Protein AF-A0A532E2W9-F1 (afdb_monomer)

Structure (mmCIF, N/CA/C/O backbone):
data_AF-A0A532E2W9-F1
#
_entry.id   AF-A0A532E2W9-F1
#
loop_
_atom_site.group_PDB
_atom_site.id
_atom_site.type_symbol
_atom_site.label_atom_id
_atom_site.label_alt_id
_atom_site.label_comp_id
_atom_site.label_asym_id
_atom_site.label_entity_id
_atom_site.label_seq_id
_atom_site.pdbx_PDB_ins_code
_atom_site.Cartn_x
_atom_site.Cartn_y
_atom_site.Cartn_z
_atom_site.occupancy
_atom_site.B_iso_or_equiv
_atom_site.auth_seq_id
_atom_site.auth_comp_id
_atom_site.auth_asym_id
_atom_site.auth_atom_id
_atom_site.pdbx_PDB_model_num
ATOM 1 N N . MET A 1 1 ? -11.688 0.160 -22.203 1.00 49.16 1 MET A N 1
ATOM 2 C CA . MET A 1 1 ? -12.628 0.098 -21.060 1.00 49.16 1 MET A CA 1
ATOM 3 C C . MET A 1 1 ? -12.333 1.290 -20.165 1.00 49.16 1 MET A C 1
ATOM 5 O O . MET A 1 1 ? -11.184 1.710 -20.143 1.00 49.16 1 MET A O 1
ATOM 9 N N . ALA A 1 2 ? -13.334 1.898 -19.524 1.00 58.88 2 ALA A N 1
ATOM 10 C CA . ALA A 1 2 ? -13.078 3.010 -18.607 1.00 58.88 2 ALA A CA 1
ATOM 11 C C . ALA A 1 2 ? -12.350 2.468 -17.370 1.00 58.88 2 ALA A C 1
ATOM 13 O O . ALA A 1 2 ? -12.846 1.531 -16.746 1.00 58.88 2 ALA A O 1
ATOM 14 N N . VAL A 1 3 ? -11.178 3.019 -17.052 1.00 73.06 3 VAL A N 1
ATOM 15 C CA . VAL A 1 3 ? -10.457 2.675 -15.821 1.00 73.06 3 VAL A CA 1
ATOM 16 C C . VAL A 1 3 ? -11.318 3.136 -14.649 1.00 73.06 3 VAL A C 1
ATOM 18 O O . VAL A 1 3 ? -11.747 4.291 -14.611 1.00 73.06 3 VAL A O 1
ATOM 21 N N . LEU A 1 4 ? -11.625 2.225 -13.726 1.00 84.69 4 LEU A N 1
ATOM 22 C CA . LEU A 1 4 ? -12.353 2.576 -12.513 1.00 84.69 4 LEU A CA 1
ATOM 23 C C . LEU A 1 4 ? -11.450 3.439 -11.632 1.00 84.69 4 LEU A C 1
ATOM 25 O O . LEU A 1 4 ? -10.273 3.134 -11.450 1.00 84.69 4 LEU A O 1
ATOM 29 N N . VAL A 1 5 ? -12.016 4.513 -11.087 1.00 93.69 5 VAL A N 1
ATOM 30 C CA . VAL A 1 5 ? -11.300 5.456 -10.227 1.00 93.69 5 VAL A CA 1
ATOM 31 C C . VAL A 1 5 ? -12.027 5.564 -8.895 1.00 93.69 5 VAL A C 1
ATOM 33 O O . VAL A 1 5 ? -13.246 5.731 -8.856 1.00 93.69 5 VAL A O 1
ATOM 36 N N . LEU A 1 6 ? -11.271 5.466 -7.805 1.00 96.75 6 LEU A N 1
ATOM 37 C CA . LEU A 1 6 ? -11.735 5.705 -6.443 1.00 96.75 6 LEU A CA 1
ATOM 38 C C . LEU A 1 6 ? -10.939 6.851 -5.838 1.00 96.75 6 LEU A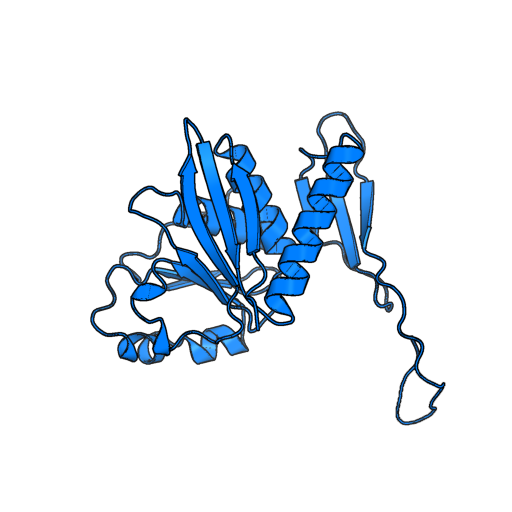 C 1
ATOM 40 O O . LEU A 1 6 ? -9.741 6.970 -6.069 1.00 96.75 6 LEU A O 1
ATOM 44 N N . GLU A 1 7 ? -11.594 7.671 -5.027 1.00 97.50 7 GLU A N 1
ATOM 45 C CA . GLU A 1 7 ? -10.950 8.801 -4.368 1.00 97.50 7 GLU A CA 1
ATOM 46 C C . GLU A 1 7 ? -11.141 8.728 -2.850 1.00 97.50 7 GLU A C 1
ATOM 48 O O . GLU A 1 7 ? -12.183 8.295 -2.338 1.00 97.50 7 GLU A O 1
ATOM 53 N N . ARG A 1 8 ? -10.098 9.127 -2.120 1.00 97.75 8 ARG A N 1
ATOM 54 C CA . ARG A 1 8 ? -10.076 9.216 -0.659 1.00 97.75 8 ARG A CA 1
ATOM 55 C C . ARG A 1 8 ? -9.390 10.501 -0.234 1.00 97.75 8 ARG A C 1
ATOM 57 O O . ARG A 1 8 ? -8.233 10.731 -0.572 1.00 97.75 8 ARG A O 1
ATOM 64 N N . PHE A 1 9 ? -10.104 11.329 0.521 1.00 97.94 9 PHE A N 1
ATOM 65 C CA . PHE A 1 9 ? -9.506 12.496 1.153 1.00 97.94 9 PHE A CA 1
ATOM 66 C C . PHE A 1 9 ? -8.765 12.075 2.424 1.00 97.94 9 PHE A C 1
ATOM 68 O O . PHE A 1 9 ? -9.316 11.382 3.279 1.00 97.94 9 PHE A O 1
ATOM 75 N N . LEU A 1 10 ? -7.513 12.500 2.532 1.00 98.06 10 LEU A N 1
ATOM 76 C CA . LEU A 1 10 ? -6.608 12.244 3.638 1.00 98.06 10 LEU A CA 1
ATOM 77 C C . LEU A 1 10 ? -6.354 13.576 4.339 1.00 98.06 10 LEU A C 1
ATOM 79 O O . LEU A 1 10 ? -5.528 14.371 3.892 1.00 98.06 10 LEU A O 1
ATOM 83 N N . ALA A 1 11 ? -7.105 13.837 5.407 1.00 97.19 11 ALA A N 1
ATOM 84 C CA . ALA A 1 11 ? -7.023 15.105 6.130 1.00 97.19 11 ALA A CA 1
ATOM 85 C C . ALA A 1 11 ? -5.667 15.298 6.831 1.00 97.19 11 ALA A C 1
ATOM 87 O O . ALA A 1 11 ? -5.210 16.425 6.982 1.00 97.19 11 ALA A O 1
ATOM 88 N N . ASP A 1 12 ? -5.034 14.201 7.249 1.00 96.75 12 ASP A N 1
ATOM 89 C CA . ASP A 1 12 ? -3.812 14.205 8.045 1.00 96.75 12 ASP A CA 1
ATOM 90 C C . ASP A 1 12 ? -2.996 12.905 7.863 1.00 96.75 12 ASP A C 1
ATOM 92 O O . ASP A 1 12 ? -3.284 12.032 7.029 1.00 96.75 12 ASP A O 1
ATOM 96 N N . GLU A 1 13 ? -1.924 12.779 8.646 1.00 95.81 13 GLU A N 1
ATOM 97 C CA . GLU A 1 13 ? -1.080 11.585 8.671 1.00 95.81 13 GLU A CA 1
ATOM 98 C C . GLU A 1 13 ? -1.832 10.347 9.180 1.00 95.81 13 GLU A C 1
ATOM 100 O O . GLU A 1 13 ? -1.607 9.251 8.667 1.00 95.81 13 GLU A O 1
ATOM 105 N N . ALA A 1 14 ? -2.779 10.502 10.111 1.00 96.44 14 ALA A N 1
ATOM 106 C CA . ALA A 1 14 ? -3.579 9.389 10.617 1.00 96.44 14 ALA A CA 1
ATOM 107 C C . ALA A 1 14 ? -4.514 8.828 9.532 1.00 96.44 14 ALA A C 1
ATOM 109 O O . ALA A 1 14 ? -4.654 7.610 9.403 1.00 96.44 14 ALA A O 1
ATOM 110 N N . ALA A 1 15 ? -5.091 9.686 8.687 1.00 97.75 15 ALA A N 1
ATOM 111 C CA . ALA A 1 15 ? -5.861 9.276 7.518 1.00 97.75 15 ALA A CA 1
ATOM 112 C C . ALA A 1 15 ? -4.986 8.550 6.484 1.00 97.75 15 ALA A C 1
ATOM 114 O O . ALA A 1 15 ? -5.402 7.535 5.925 1.00 97.75 15 ALA A O 1
ATOM 115 N N . THR A 1 16 ? -3.749 9.016 6.276 1.00 98.00 16 THR A N 1
ATOM 116 C CA . THR A 1 16 ? -2.765 8.323 5.421 1.00 98.00 16 THR A CA 1
ATOM 117 C C . THR A 1 16 ? -2.421 6.943 5.987 1.00 98.00 16 THR A C 1
ATOM 119 O 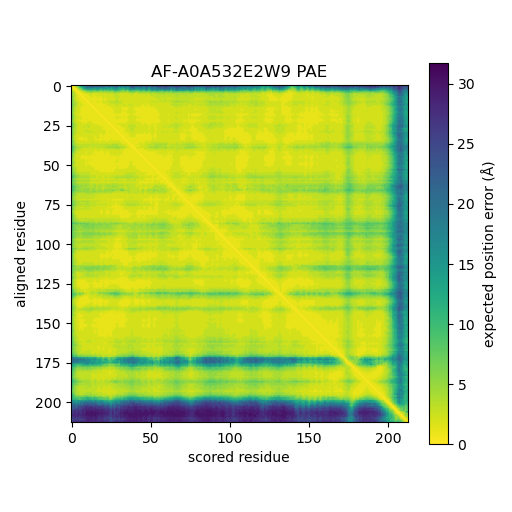O . THR A 1 16 ? -2.373 5.965 5.241 1.00 98.00 16 THR A O 1
ATOM 122 N N . ALA A 1 17 ? -2.242 6.844 7.307 1.00 97.81 17 ALA A N 1
ATOM 123 C CA . ALA A 1 17 ? -1.987 5.579 7.979 1.00 97.81 17 ALA A CA 1
ATOM 124 C C . ALA A 1 17 ? -3.153 4.596 7.807 1.00 97.81 17 ALA A C 1
ATOM 126 O O . ALA A 1 17 ? -2.928 3.451 7.425 1.00 97.81 17 ALA A O 1
ATOM 127 N N . ARG A 1 18 ? -4.399 5.058 7.986 1.00 97.94 18 ARG A N 1
ATOM 128 C CA . ARG A 1 18 ? -5.603 4.243 7.749 1.00 97.94 18 ARG A CA 1
ATOM 129 C C . ARG A 1 18 ? -5.714 3.761 6.305 1.00 97.94 18 ARG A C 1
ATOM 131 O O . ARG A 1 18 ? -6.047 2.599 6.097 1.00 97.94 18 ARG A O 1
ATOM 138 N N . LEU A 1 19 ? -5.389 4.600 5.318 1.00 98.56 19 LEU A N 1
ATOM 139 C CA . LEU A 1 19 ? -5.330 4.157 3.921 1.00 98.56 19 LEU A CA 1
ATOM 140 C C . LEU A 1 19 ? -4.278 3.051 3.731 1.00 98.56 19 LEU A C 1
ATOM 142 O O . LEU A 1 19 ? -4.549 2.067 3.047 1.00 98.56 19 LEU A O 1
ATOM 146 N N . GLY A 1 20 ? -3.104 3.186 4.355 1.00 98.31 20 GLY A N 1
ATOM 147 C CA . GLY A 1 20 ? -2.072 2.146 4.356 1.00 98.31 20 GLY A CA 1
ATOM 148 C C . GLY A 1 20 ? -2.575 0.825 4.943 1.00 98.31 20 GLY A C 1
ATOM 149 O O . GLY A 1 20 ? -2.392 -0.223 4.328 1.00 98.31 20 GLY A O 1
ATOM 150 N N . GLU A 1 21 ? -3.280 0.870 6.077 1.00 97.62 21 GLU A N 1
ATOM 151 C CA . GLU A 1 21 ? -3.922 -0.310 6.674 1.00 97.62 21 GLU A CA 1
ATOM 152 C C . GLU A 1 21 ? -4.963 -0.936 5.739 1.00 97.62 21 GLU A C 1
ATOM 154 O O . GLU A 1 21 ? -4.980 -2.152 5.541 1.00 97.62 21 GLU A O 1
ATOM 159 N N . ASP A 1 22 ? -5.818 -0.114 5.131 1.00 98.06 22 ASP A N 1
ATOM 160 C CA . ASP A 1 22 ? -6.870 -0.587 4.237 1.00 98.06 22 ASP A CA 1
ATOM 161 C C . ASP A 1 22 ? -6.271 -1.288 3.006 1.00 98.06 22 ASP A C 1
ATOM 163 O O . ASP A 1 22 ? -6.745 -2.355 2.602 1.00 98.06 22 ASP A O 1
ATOM 167 N N . LEU A 1 23 ? -5.195 -0.747 2.435 1.00 98.31 23 LEU A N 1
ATOM 168 C CA . LEU A 1 23 ? -4.503 -1.355 1.297 1.00 98.31 23 LEU A CA 1
ATOM 169 C C . LEU A 1 23 ? -3.736 -2.623 1.696 1.00 98.31 23 LEU A C 1
ATOM 171 O O . LEU A 1 23 ? -3.795 -3.614 0.962 1.00 98.31 23 LEU A O 1
ATOM 175 N N . ALA A 1 24 ? -3.126 -2.658 2.883 1.00 97.50 24 ALA A N 1
ATOM 176 C CA . ALA A 1 24 ? -2.475 -3.852 3.429 1.00 97.50 24 ALA A CA 1
ATOM 177 C C . ALA A 1 24 ? -3.433 -5.054 3.532 1.00 97.50 24 ALA A C 1
ATOM 179 O O . ALA A 1 24 ? -3.034 -6.193 3.274 1.00 97.50 24 ALA A O 1
ATOM 180 N N . MET A 1 25 ? -4.711 -4.830 3.863 1.00 95.81 25 MET A N 1
ATOM 181 C CA . MET A 1 25 ? -5.708 -5.913 3.937 1.00 95.81 25 MET A CA 1
ATOM 182 C C . MET A 1 25 ? -6.057 -6.509 2.563 1.00 95.81 25 MET A C 1
ATOM 184 O O . MET A 1 25 ? -6.565 -7.627 2.485 1.00 95.81 25 MET A O 1
ATOM 188 N N . SER A 1 26 ? -5.777 -5.788 1.473 1.00 95.69 26 SER A N 1
ATOM 189 C CA . SER A 1 26 ? -6.115 -6.207 0.105 1.00 95.69 26 SER A CA 1
ATOM 190 C C . SER A 1 26 ? -4.989 -6.930 -0.642 1.00 95.69 26 SER A C 1
ATOM 192 O O . SER A 1 26 ? -5.264 -7.639 -1.619 1.00 95.69 26 SER A O 1
ATOM 194 N N . LEU A 1 27 ? -3.748 -6.764 -0.175 1.00 96.56 27 LEU A N 1
ATOM 195 C CA . LEU A 1 27 ? -2.541 -7.177 -0.883 1.00 96.56 27 LEU A CA 1
ATOM 196 C C . LEU A 1 27 ? -2.348 -8.701 -0.874 1.00 96.56 27 LEU A C 1
ATOM 198 O O . LEU A 1 27 ? -2.630 -9.380 0.120 1.00 96.56 27 LEU A O 1
ATOM 202 N N . ARG A 1 28 ? -1.859 -9.236 -1.992 1.00 97.06 28 ARG A N 1
ATOM 203 C CA . ARG A 1 28 ? -1.477 -10.638 -2.201 1.00 97.06 28 ARG A CA 1
ATOM 204 C C . ARG A 1 28 ? -0.136 -10.720 -2.929 1.00 97.06 28 ARG A C 1
ATOM 206 O O . ARG A 1 28 ? 0.293 -9.755 -3.549 1.00 97.06 28 ARG A O 1
ATOM 213 N N . ILE A 1 29 ? 0.487 -11.896 -2.878 1.00 98.12 29 ILE A N 1
ATOM 214 C CA . ILE A 1 29 ? 1.671 -12.215 -3.690 1.00 98.12 29 ILE A CA 1
ATOM 215 C C . ILE A 1 29 ? 1.352 -11.968 -5.174 1.00 98.12 29 ILE A C 1
ATOM 217 O O . ILE A 1 29 ? 0.270 -12.340 -5.640 1.00 98.12 29 ILE A O 1
ATOM 221 N N . GLY A 1 30 ? 2.280 -11.330 -5.885 1.00 98.06 30 GLY A N 1
ATOM 222 C CA . GLY A 1 30 ? 2.157 -10.918 -7.282 1.00 98.06 30 GLY A CA 1
ATOM 223 C C . GLY A 1 30 ? 1.501 -9.554 -7.502 1.00 98.06 30 GLY A C 1
ATOM 224 O O . GLY A 1 30 ? 1.470 -9.080 -8.637 1.00 98.06 30 GLY A O 1
ATOM 225 N N . ASP A 1 31 ? 0.976 -8.905 -6.458 1.00 98.38 31 ASP A N 1
ATOM 226 C CA . ASP A 1 31 ? 0.387 -7.574 -6.604 1.00 98.38 31 ASP A CA 1
ATOM 227 C C . ASP A 1 31 ? 1.457 -6.485 -6.713 1.00 98.38 31 ASP A C 1
ATOM 229 O O . ASP A 1 31 ? 2.477 -6.506 -6.023 1.00 98.38 31 ASP A O 1
ATOM 233 N N . VAL A 1 32 ? 1.150 -5.465 -7.514 1.00 98.56 32 VAL A N 1
ATOM 234 C CA . VAL A 1 32 ? 1.917 -4.221 -7.593 1.00 98.56 32 VAL A CA 1
ATOM 235 C C . VAL A 1 32 ? 1.028 -3.064 -7.165 1.00 98.56 32 VAL A C 1
ATOM 237 O O . VAL A 1 32 ? -0.029 -2.826 -7.759 1.00 98.56 32 VAL A O 1
ATOM 240 N N . LEU A 1 33 ? 1.476 -2.325 -6.152 1.00 98.56 33 LEU A N 1
ATOM 241 C CA . LEU A 1 33 ? 0.903 -1.048 -5.750 1.00 98.56 33 LEU A CA 1
ATOM 242 C C . LEU A 1 33 ? 1.875 0.074 -6.131 1.00 98.56 33 LEU A C 1
ATOM 244 O O . LEU A 1 33 ? 2.902 0.284 -5.487 1.00 98.56 33 LEU A O 1
ATOM 248 N N . ALA A 1 34 ? 1.543 0.796 -7.193 1.00 98.56 34 ALA A N 1
ATOM 249 C CA . ALA A 1 34 ? 2.319 1.911 -7.709 1.00 98.56 34 ALA A CA 1
ATOM 250 C C . ALA A 1 34 ? 1.924 3.208 -6.987 1.00 98.56 34 ALA A C 1
ATOM 252 O O . ALA A 1 34 ? 0.752 3.576 -6.956 1.00 98.56 34 ALA A O 1
ATOM 253 N N . LEU A 1 35 ? 2.892 3.914 -6.408 1.00 98.69 35 LEU A N 1
ATOM 254 C CA . LEU A 1 35 ? 2.700 5.136 -5.632 1.00 98.69 35 LEU A CA 1
ATOM 255 C C . LEU A 1 35 ? 3.256 6.329 -6.410 1.00 98.69 35 LEU A C 1
ATOM 257 O O . LEU A 1 35 ? 4.470 6.503 -6.539 1.00 98.69 35 LEU A O 1
ATOM 261 N N . LYS A 1 36 ? 2.358 7.176 -6.906 1.00 98.56 36 LYS A N 1
ATOM 262 C CA . LYS A 1 36 ? 2.683 8.365 -7.695 1.00 98.56 36 LYS A CA 1
ATOM 263 C C . LYS A 1 36 ? 2.329 9.637 -6.935 1.00 98.56 36 LYS A C 1
ATOM 265 O O . LYS A 1 36 ? 1.383 9.675 -6.155 1.00 98.56 36 LYS A O 1
ATOM 270 N N . GLY A 1 37 ? 3.096 10.689 -7.170 1.00 97.75 37 GLY A N 1
ATOM 271 C CA . GLY A 1 37 ? 2.868 12.019 -6.615 1.00 97.75 37 GLY A CA 1
ATOM 272 C C . GLY A 1 37 ? 4.175 12.792 -6.540 1.00 97.75 37 GLY A C 1
ATOM 273 O O . GLY A 1 37 ? 5.253 12.198 -6.623 1.00 97.75 37 GLY A O 1
ATOM 274 N N . ASP A 1 38 ? 4.089 14.099 -6.339 1.00 96.00 38 ASP A N 1
ATOM 275 C CA . ASP A 1 38 ? 5.261 14.973 -6.289 1.00 96.00 38 ASP A CA 1
ATOM 276 C C . ASP A 1 38 ? 6.196 14.657 -5.103 1.00 96.00 38 ASP A C 1
ATOM 278 O O . ASP A 1 38 ? 5.914 13.840 -4.209 1.00 96.00 38 ASP A O 1
ATOM 282 N N . LEU A 1 39 ? 7.365 15.301 -5.086 1.00 94.25 39 LEU A N 1
ATOM 283 C CA . LEU A 1 39 ? 8.269 15.238 -3.941 1.00 94.25 39 LEU A CA 1
ATOM 284 C C . LEU A 1 39 ? 7.547 15.765 -2.690 1.00 94.25 39 LEU A C 1
ATOM 286 O O . LEU A 1 39 ? 6.974 16.849 -2.703 1.00 94.25 39 LEU A O 1
ATOM 290 N N . GLY A 1 40 ? 7.556 14.988 -1.605 1.00 93.12 40 GLY A N 1
ATOM 291 C CA . GLY A 1 40 ? 6.830 15.342 -0.380 1.00 93.12 40 GLY A CA 1
ATOM 292 C C . GLY A 1 40 ? 5.325 15.028 -0.394 1.00 93.12 40 GLY A C 1
ATOM 293 O O . GLY A 1 40 ? 4.663 15.231 0.624 1.00 93.12 40 GLY A O 1
ATOM 294 N N . ALA A 1 41 ? 4.783 14.439 -1.470 1.00 95.50 41 ALA A N 1
ATOM 295 C CA . ALA A 1 41 ? 3.369 14.040 -1.545 1.00 95.50 41 ALA A CA 1
ATOM 296 C C . ALA A 1 41 ? 2.965 12.943 -0.537 1.00 95.50 41 ALA A C 1
ATOM 298 O O . ALA A 1 41 ? 1.785 12.653 -0.383 1.00 95.50 41 ALA A O 1
ATOM 299 N N . GLY A 1 42 ? 3.923 12.336 0.174 1.00 96.62 42 GLY A N 1
ATOM 300 C CA . GLY A 1 42 ? 3.653 11.337 1.213 1.00 96.62 42 GLY A CA 1
ATOM 301 C C . GLY A 1 42 ? 3.697 9.882 0.740 1.00 96.62 42 GLY A C 1
ATOM 302 O O . GLY A 1 42 ? 3.238 9.009 1.470 1.00 96.62 42 GLY A O 1
ATOM 303 N N . LYS A 1 43 ? 4.280 9.605 -0.435 1.00 98.19 43 LYS A N 1
ATOM 304 C CA . LYS A 1 43 ? 4.464 8.245 -0.979 1.00 98.19 43 LYS A CA 1
ATOM 305 C C . LYS A 1 43 ? 5.118 7.293 0.034 1.00 98.19 43 LYS A C 1
ATOM 307 O O . LYS A 1 43 ? 4.492 6.318 0.439 1.00 98.19 43 LYS A O 1
ATOM 312 N N . SER A 1 44 ? 6.298 7.643 0.553 1.00 97.38 44 SER A N 1
ATOM 313 C CA . SER A 1 44 ? 6.984 6.828 1.567 1.00 97.38 44 SER A CA 1
ATOM 314 C C . SER A 1 44 ? 6.247 6.762 2.909 1.00 97.38 44 SER A C 1
ATOM 316 O O . SER A 1 44 ? 6.403 5.792 3.645 1.00 97.38 44 SER A O 1
ATOM 318 N N . THR A 1 45 ? 5.431 7.766 3.254 1.00 97.81 45 THR A N 1
ATOM 319 C CA . THR A 1 45 ? 4.569 7.714 4.450 1.00 97.81 45 THR A CA 1
ATOM 320 C C . THR A 1 45 ? 3.479 6.659 4.285 1.00 97.81 45 THR A C 1
ATOM 322 O O . THR A 1 45 ? 3.262 5.863 5.197 1.00 97.81 45 THR A O 1
ATOM 325 N N . LEU A 1 46 ? 2.839 6.605 3.113 1.00 98.62 46 LEU A N 1
ATOM 326 C CA . LEU A 1 46 ? 1.848 5.581 2.792 1.00 98.62 46 LEU A CA 1
ATOM 327 C C . LEU A 1 46 ? 2.480 4.182 2.720 1.00 98.62 46 LEU A C 1
ATOM 329 O O . LEU A 1 46 ? 1.944 3.254 3.323 1.00 98.62 46 LEU A O 1
ATOM 333 N N . ALA A 1 47 ? 3.631 4.036 2.052 1.00 98.56 47 ALA A N 1
ATOM 334 C CA . ALA A 1 47 ? 4.359 2.766 1.975 1.00 98.56 47 ALA A CA 1
ATOM 335 C C . ALA A 1 47 ? 4.715 2.233 3.372 1.00 98.56 47 ALA A C 1
ATOM 337 O O . ALA A 1 47 ? 4.410 1.088 3.700 1.00 98.56 47 ALA A O 1
ATOM 338 N N . ARG A 1 48 ? 5.264 3.096 4.237 1.00 98.56 48 ARG A N 1
ATOM 339 C CA . ARG A 1 48 ? 5.574 2.768 5.634 1.00 98.56 48 ARG A CA 1
ATOM 340 C C . ARG A 1 48 ? 4.352 2.323 6.418 1.00 98.56 48 ARG A C 1
ATOM 342 O O . ARG A 1 48 ? 4.425 1.319 7.120 1.00 98.56 48 ARG A O 1
ATOM 349 N N . ALA A 1 49 ? 3.247 3.059 6.325 1.00 98.25 49 ALA A N 1
ATOM 350 C CA . ALA A 1 49 ? 2.020 2.688 7.020 1.00 98.25 49 ALA A CA 1
ATOM 351 C C . ALA A 1 49 ? 1.507 1.310 6.577 1.00 98.25 49 ALA A C 1
ATOM 353 O O . ALA A 1 49 ? 1.138 0.493 7.418 1.00 98.25 49 ALA A O 1
ATOM 354 N N . LEU A 1 50 ? 1.540 1.039 5.270 1.00 98.56 50 LEU A N 1
ATOM 355 C CA . LEU A 1 50 ? 1.129 -0.240 4.700 1.00 98.56 50 LEU A CA 1
ATOM 356 C C . LEU A 1 50 ? 2.034 -1.385 5.181 1.00 98.56 50 LEU A C 1
ATOM 358 O O . LEU A 1 50 ? 1.529 -2.392 5.675 1.00 98.56 50 LEU A O 1
ATOM 362 N N . ILE A 1 51 ? 3.359 -1.223 5.102 1.00 98.56 51 ILE A N 1
ATOM 363 C CA . ILE A 1 51 ? 4.333 -2.244 5.527 1.00 98.56 51 ILE A CA 1
ATOM 364 C C . ILE A 1 51 ? 4.192 -2.550 7.020 1.00 98.56 51 ILE A C 1
ATOM 366 O O . ILE A 1 51 ? 4.109 -3.715 7.400 1.00 98.56 51 ILE A O 1
ATOM 370 N N . ARG A 1 52 ? 4.068 -1.522 7.868 1.00 98.00 52 ARG A N 1
ATOM 371 C CA . ARG A 1 52 ? 3.820 -1.691 9.310 1.00 98.00 52 ARG A CA 1
ATOM 372 C C . ARG A 1 52 ? 2.521 -2.439 9.595 1.00 98.00 52 ARG A C 1
ATOM 374 O O . ARG A 1 52 ? 2.480 -3.281 10.486 1.00 98.00 52 ARG A O 1
ATOM 381 N N . ALA A 1 53 ? 1.467 -2.167 8.825 1.00 97.00 53 ALA A N 1
ATOM 382 C CA . ALA A 1 53 ? 0.195 -2.871 8.953 1.00 97.00 53 ALA A CA 1
ATOM 383 C C . ALA A 1 53 ? 0.283 -4.345 8.518 1.00 97.00 53 ALA A C 1
ATOM 385 O O . ALA A 1 53 ? -0.385 -5.192 9.107 1.00 97.00 53 ALA A O 1
ATOM 386 N N . LEU A 1 54 ? 1.103 -4.669 7.512 1.00 96.62 54 LEU A N 1
ATOM 387 C CA . LEU A 1 54 ? 1.362 -6.053 7.099 1.00 96.62 54 LEU A CA 1
ATOM 388 C C . LEU A 1 54 ? 2.255 -6.818 8.079 1.00 96.62 54 LEU A C 1
ATOM 390 O O . LEU A 1 54 ? 2.048 -8.018 8.267 1.00 96.62 54 LEU A O 1
ATOM 394 N N . ALA A 1 55 ? 3.228 -6.132 8.680 1.00 96.81 55 ALA A N 1
ATOM 395 C CA . ALA A 1 55 ? 4.117 -6.675 9.705 1.00 96.81 55 ALA A CA 1
ATOM 396 C C . ALA A 1 55 ? 3.428 -6.833 11.070 1.00 96.81 55 ALA A C 1
ATOM 398 O O . ALA A 1 55 ? 3.956 -7.515 11.940 1.00 96.81 55 ALA A O 1
ATOM 399 N N . ASP A 1 56 ? 2.273 -6.185 11.252 1.00 95.12 56 ASP A N 1
ATOM 400 C CA . ASP A 1 56 ? 1.629 -5.984 12.554 1.00 95.12 56 ASP A CA 1
ATOM 401 C C . ASP A 1 56 ? 2.582 -5.373 13.600 1.00 95.12 56 ASP A C 1
ATOM 403 O O . ASP A 1 56 ? 2.547 -5.687 14.787 1.00 95.12 56 ASP A O 1
ATOM 407 N N . ASP A 1 57 ? 3.445 -4.464 13.142 1.00 96.00 57 ASP A N 1
ATOM 408 C CA . ASP A 1 57 ? 4.436 -3.777 13.965 1.00 96.00 57 ASP A CA 1
ATOM 409 C C . ASP A 1 57 ? 4.451 -2.285 13.619 1.00 96.00 57 ASP A C 1
ATOM 411 O O . ASP A 1 57 ? 5.005 -1.847 12.610 1.00 96.00 57 ASP A O 1
ATOM 415 N N . ALA A 1 58 ? 3.835 -1.475 14.484 1.00 93.38 58 ALA A N 1
ATOM 416 C CA . ALA A 1 58 ? 3.797 -0.022 14.330 1.00 93.38 58 ALA A CA 1
ATOM 417 C C . ALA A 1 58 ? 5.170 0.653 14.531 1.00 93.38 58 ALA A C 1
ATOM 419 O O . ALA A 1 58 ? 5.348 1.802 14.113 1.00 93.38 58 ALA A O 1
ATOM 420 N N . SER A 1 59 ? 6.119 -0.034 15.174 1.00 95.69 59 SER A N 1
ATOM 421 C CA . SER A 1 59 ? 7.460 0.467 15.482 1.00 95.69 59 SER A CA 1
ATOM 422 C C . SER A 1 59 ? 8.510 0.105 14.433 1.00 95.69 59 SER A C 1
ATOM 424 O O . SER A 1 59 ? 9.566 0.739 14.419 1.00 95.69 59 SER A O 1
ATOM 426 N N . LEU A 1 60 ? 8.203 -0.836 13.529 1.00 97.50 60 LEU A N 1
ATOM 427 C CA . LEU A 1 60 ? 9.102 -1.282 12.465 1.00 97.50 60 LEU A CA 1
ATOM 428 C C . LEU A 1 60 ? 9.694 -0.091 11.703 1.00 97.50 60 LEU A C 1
ATOM 430 O O . LEU A 1 60 ? 8.967 0.810 11.256 1.00 97.50 60 LEU A O 1
ATOM 434 N N . ASP A 1 61 ? 11.016 -0.081 11.554 1.00 96.69 61 ASP A N 1
ATOM 435 C CA . ASP A 1 61 ? 11.695 0.924 10.748 1.00 96.69 61 ASP A CA 1
ATOM 436 C C . ASP A 1 61 ? 11.513 0.615 9.258 1.00 96.69 61 ASP A C 1
ATOM 438 O O . ASP A 1 61 ? 11.813 -0.479 8.784 1.00 96.69 61 ASP A O 1
ATOM 442 N N . VAL A 1 62 ? 10.981 1.593 8.529 1.00 97.19 62 VAL A N 1
ATOM 443 C CA . VAL A 1 62 ? 10.702 1.505 7.089 1.00 97.19 62 VAL A CA 1
ATOM 444 C C . VAL A 1 62 ? 11.186 2.815 6.463 1.00 97.19 62 VAL A C 1
ATOM 446 O O . VAL A 1 62 ? 10.396 3.757 6.258 1.00 97.19 62 VAL A O 1
ATOM 449 N N . PRO A 1 63 ? 12.509 2.964 6.278 1.00 96.19 63 PRO A N 1
ATOM 450 C CA . PRO A 1 63 ? 13.072 4.123 5.604 1.00 96.19 63 PRO A CA 1
ATOM 451 C C . PRO A 1 63 ? 12.684 4.101 4.123 1.00 96.19 63 PRO A C 1
ATOM 453 O O . PRO A 1 63 ? 12.347 3.059 3.571 1.00 96.19 63 PRO A O 1
ATOM 456 N N . SER A 1 64 ? 12.737 5.256 3.457 1.00 92.88 64 SER A N 1
ATOM 457 C CA . SER A 1 64 ? 12.613 5.245 1.998 1.00 92.88 64 SER A CA 1
ATOM 458 C C . SER A 1 64 ? 13.863 4.592 1.383 1.00 92.88 64 SER A C 1
ATOM 460 O O . SER A 1 64 ? 14.981 4.999 1.726 1.00 92.88 64 SER A O 1
ATOM 462 N N . PRO A 1 65 ? 13.710 3.623 0.463 1.00 93.75 65 PRO A N 1
ATOM 463 C CA . PRO A 1 65 ? 14.823 2.958 -0.189 1.00 93.75 65 PRO A CA 1
ATOM 464 C C . PRO A 1 65 ? 15.429 3.800 -1.321 1.00 93.75 65 PRO A C 1
ATOM 466 O O . PRO A 1 65 ? 16.090 3.243 -2.181 1.00 93.75 65 PRO A O 1
ATOM 469 N N . THR A 1 66 ? 15.296 5.134 -1.337 1.00 91.56 66 THR A N 1
ATOM 470 C CA . THR A 1 66 ? 15.809 5.998 -2.425 1.00 91.56 66 THR A CA 1
ATOM 471 C C . THR A 1 66 ? 17.265 5.711 -2.833 1.00 91.56 66 THR A C 1
ATOM 473 O O . THR A 1 66 ? 17.617 5.868 -4.000 1.00 91.56 66 THR A O 1
ATOM 476 N N . PHE A 1 67 ? 18.138 5.328 -1.891 1.00 91.00 67 PHE A N 1
ATOM 477 C CA . PHE A 1 67 ? 19.545 5.003 -2.177 1.00 91.00 67 PHE A CA 1
ATOM 478 C C . PHE A 1 67 ? 19.803 3.517 -2.431 1.00 91.00 67 PHE A C 1
ATOM 480 O O . PHE A 1 67 ? 20.717 3.193 -3.183 1.00 91.00 67 PHE A O 1
ATOM 487 N N . THR A 1 68 ? 19.036 2.626 -1.803 1.00 93.94 68 THR A N 1
ATOM 488 C CA . THR A 1 68 ? 19.167 1.173 -1.996 1.00 93.94 68 THR A CA 1
ATOM 489 C C . THR A 1 68 ? 18.340 0.669 -3.178 1.00 93.94 68 THR A C 1
ATOM 491 O O . THR A 1 68 ? 18.493 -0.481 -3.570 1.00 93.94 68 THR A O 1
ATOM 494 N N . LEU A 1 69 ? 17.475 1.525 -3.733 1.00 95.75 69 LEU A N 1
ATOM 495 C CA . LEU A 1 69 ? 16.437 1.300 -4.743 1.00 95.75 69 LEU A CA 1
ATOM 496 C C . LEU A 1 69 ? 15.348 0.306 -4.334 1.00 95.75 69 LEU A C 1
ATOM 498 O O . LEU A 1 69 ? 14.188 0.534 -4.656 1.00 95.75 69 LEU A O 1
ATOM 502 N N . VAL A 1 70 ? 15.690 -0.740 -3.583 1.00 97.50 70 VAL A N 1
ATOM 503 C CA . VAL A 1 70 ? 14.759 -1.733 -3.047 1.00 97.50 70 VAL A CA 1
ATOM 504 C C . VAL A 1 70 ? 15.075 -2.062 -1.585 1.00 97.50 70 VAL A C 1
ATOM 506 O O . VAL A 1 70 ? 16.236 -2.042 -1.167 1.00 97.50 70 VAL A O 1
ATOM 509 N N . GLN A 1 71 ? 14.040 -2.345 -0.794 1.00 98.00 71 GLN A N 1
ATOM 510 C CA . GLN A 1 71 ? 14.125 -2.998 0.517 1.00 98.00 71 GLN A CA 1
ATOM 511 C C . GLN A 1 71 ? 13.013 -4.037 0.663 1.00 98.00 71 GLN A C 1
ATOM 513 O O . GLN A 1 71 ? 11.875 -3.795 0.267 1.00 98.00 71 GLN A O 1
ATOM 518 N N . SER A 1 72 ? 13.345 -5.187 1.246 1.00 98.00 72 SER A N 1
ATOM 519 C CA . SER A 1 72 ? 12.425 -6.316 1.409 1.00 98.00 72 SER A CA 1
ATOM 520 C C . SER A 1 72 ? 12.052 -6.503 2.875 1.00 98.00 72 SER A C 1
ATOM 522 O O . SER A 1 72 ? 12.915 -6.436 3.750 1.00 98.00 72 SER A O 1
ATOM 524 N N . TYR A 1 73 ? 10.778 -6.788 3.132 1.00 98.31 73 TYR A N 1
ATOM 525 C CA . TYR A 1 73 ? 10.223 -6.992 4.465 1.00 98.31 73 TYR A CA 1
ATOM 526 C C . TYR A 1 73 ? 9.482 -8.326 4.518 1.00 98.31 73 TYR A C 1
ATOM 528 O O . TYR A 1 73 ? 8.536 -8.553 3.757 1.00 98.31 73 TYR A O 1
ATOM 536 N N . ASP A 1 74 ? 9.901 -9.192 5.440 1.00 96.88 74 ASP A N 1
ATOM 537 C CA . ASP A 1 74 ? 9.225 -10.457 5.714 1.00 96.88 74 ASP A CA 1
ATOM 538 C C . ASP A 1 74 ? 8.017 -10.192 6.621 1.00 96.88 74 ASP A C 1
ATOM 540 O O . ASP A 1 74 ? 8.139 -9.977 7.826 1.00 96.88 74 ASP A O 1
ATOM 544 N N . THR A 1 75 ? 6.844 -10.097 6.004 1.00 96.31 75 THR A N 1
ATOM 545 C CA . THR A 1 75 ? 5.573 -9.808 6.676 1.00 96.31 75 THR A CA 1
ATOM 546 C C . THR A 1 75 ? 4.535 -10.849 6.262 1.00 96.31 75 THR A C 1
ATOM 548 O O . THR A 1 75 ? 4.842 -11.760 5.495 1.00 96.31 75 THR A O 1
ATOM 551 N N . ARG A 1 76 ? 3.274 -10.730 6.709 1.00 93.94 76 ARG A N 1
ATOM 552 C CA . ARG A 1 76 ? 2.206 -11.681 6.328 1.00 93.94 76 ARG A CA 1
ATOM 553 C C . ARG A 1 76 ? 2.129 -11.935 4.814 1.00 93.94 76 ARG A C 1
ATOM 555 O O . ARG A 1 76 ? 1.819 -13.046 4.392 1.00 93.94 76 ARG A O 1
ATOM 562 N N . VAL A 1 77 ? 2.348 -10.893 4.015 1.00 96.44 77 VAL A N 1
ATOM 563 C CA . VAL A 1 77 ? 2.607 -10.993 2.575 1.00 96.44 77 VAL A CA 1
ATOM 564 C C . VAL A 1 77 ? 3.969 -10.345 2.372 1.00 96.44 77 VAL A C 1
ATOM 566 O O . VAL A 1 77 ? 4.037 -9.139 2.592 1.00 96.44 77 VAL A O 1
ATOM 569 N N . PRO A 1 78 ? 5.035 -11.078 1.999 1.00 98.31 78 PRO A N 1
ATOM 570 C CA . PRO A 1 78 ? 6.346 -10.473 1.785 1.00 98.31 78 PRO A CA 1
ATOM 571 C C . PRO A 1 78 ? 6.231 -9.244 0.884 1.00 98.31 78 PRO A C 1
ATOM 573 O O . PRO A 1 78 ? 5.501 -9.272 -0.109 1.00 98.31 78 PRO A O 1
ATOM 576 N N . VAL A 1 79 ? 6.876 -8.144 1.268 1.00 98.38 79 VAL A N 1
ATOM 577 C CA . VAL A 1 79 ? 6.775 -6.878 0.537 1.00 98.38 79 VAL A CA 1
ATOM 578 C C . VAL A 1 79 ? 8.145 -6.390 0.128 1.00 98.38 79 VAL A C 1
ATOM 580 O O . VAL A 1 79 ? 9.054 -6.302 0.949 1.00 98.38 79 VAL A O 1
ATOM 583 N N . HIS A 1 80 ? 8.245 -5.996 -1.134 1.00 98.50 80 HIS A N 1
ATOM 584 C CA . HIS A 1 80 ? 9.417 -5.375 -1.723 1.00 98.50 80 HIS A CA 1
ATOM 585 C C . HIS A 1 80 ? 9.086 -3.913 -2.025 1.00 98.50 80 HIS A C 1
ATOM 587 O O . HIS A 1 80 ? 8.254 -3.600 -2.878 1.00 98.50 80 HIS A O 1
ATOM 593 N N . HIS A 1 81 ? 9.685 -3.001 -1.266 1.00 98.62 81 HIS A N 1
ATOM 594 C CA . HIS A 1 81 ? 9.518 -1.563 -1.430 1.00 98.62 81 HIS A CA 1
ATOM 595 C C . HIS A 1 81 ? 10.584 -1.050 -2.386 1.00 98.62 81 HIS A C 1
ATOM 597 O O . HIS A 1 81 ? 11.760 -1.025 -2.040 1.00 98.62 81 HIS A O 1
ATOM 603 N N . PHE A 1 82 ? 10.162 -0.648 -3.578 1.00 98.50 82 PHE A N 1
ATOM 604 C CA . PHE A 1 82 ? 10.984 -0.014 -4.593 1.00 98.50 82 PHE A CA 1
ATOM 605 C C . PHE A 1 82 ? 10.793 1.505 -4.557 1.00 98.50 82 PHE A C 1
ATOM 607 O O . PHE A 1 82 ? 9.664 1.996 -4.505 1.00 98.50 82 PHE A O 1
ATOM 614 N N . ASP A 1 83 ? 11.888 2.255 -4.643 1.00 98.00 83 ASP A N 1
ATOM 615 C CA . ASP A 1 83 ? 11.878 3.690 -4.926 1.00 98.00 83 ASP A CA 1
ATOM 616 C C . ASP A 1 83 ? 12.703 3.949 -6.184 1.00 98.00 83 ASP A C 1
ATOM 618 O O . ASP A 1 83 ? 13.936 3.928 -6.171 1.00 98.00 83 ASP A O 1
ATOM 622 N N . LEU A 1 84 ? 11.998 4.193 -7.290 1.00 97.50 84 LEU A N 1
ATOM 623 C CA . LEU A 1 84 ? 12.604 4.315 -8.610 1.00 97.50 84 LEU A CA 1
ATOM 624 C C . LEU A 1 84 ? 13.081 5.738 -8.922 1.00 97.50 84 LEU A C 1
ATOM 626 O O . LEU A 1 84 ? 13.529 5.994 -10.039 1.00 97.50 84 LEU A O 1
ATOM 630 N N . TYR A 1 85 ? 13.033 6.677 -7.968 1.00 95.25 85 TYR A N 1
ATOM 631 C CA . TYR A 1 85 ? 13.409 8.078 -8.199 1.00 95.25 85 TYR A CA 1
ATOM 632 C C . TYR A 1 85 ? 14.801 8.240 -8.829 1.00 95.25 85 TYR A C 1
ATOM 634 O O . TYR A 1 85 ? 15.029 9.146 -9.638 1.00 95.25 85 TYR A O 1
ATOM 642 N N . ARG A 1 86 ? 15.731 7.354 -8.449 1.00 95.19 86 ARG A N 1
ATOM 643 C CA . ARG A 1 86 ? 17.126 7.336 -8.910 1.00 95.19 86 ARG A CA 1
ATOM 644 C C . ARG A 1 86 ? 17.432 6.257 -9.949 1.00 95.19 86 ARG A C 1
ATOM 646 O O . ARG A 1 86 ? 18.599 6.108 -10.297 1.00 95.19 86 ARG A O 1
ATOM 653 N N . LEU A 1 87 ? 16.423 5.540 -10.441 1.00 95.25 87 LEU A N 1
ATOM 654 C CA . LEU A 1 87 ? 16.605 4.564 -11.511 1.00 95.25 87 LEU A CA 1
ATOM 655 C C . LEU A 1 87 ? 17.095 5.288 -12.774 1.00 95.25 87 LEU A C 1
ATOM 657 O O . LEU A 1 87 ? 16.512 6.307 -13.170 1.00 95.25 87 LEU A O 1
ATOM 661 N N . GLY A 1 88 ? 18.188 4.802 -13.367 1.00 92.31 88 GLY A N 1
ATOM 662 C CA . GLY A 1 88 ? 18.806 5.425 -14.534 1.00 92.31 88 GLY A CA 1
ATOM 663 C C . GLY A 1 88 ? 17.981 5.172 -15.787 1.00 92.31 88 GLY A C 1
ATOM 664 O O . GLY A 1 88 ? 17.584 6.109 -16.484 1.00 92.31 88 GLY A O 1
ATOM 665 N N . THR A 1 89 ? 17.681 3.900 -16.036 1.00 93.31 89 THR A N 1
ATOM 666 C CA . THR A 1 89 ? 16.877 3.439 -17.169 1.00 93.31 89 THR A CA 1
ATOM 667 C C . THR A 1 89 ? 15.803 2.452 -16.723 1.00 93.31 89 THR A C 1
ATOM 669 O O . THR A 1 89 ? 15.994 1.689 -15.785 1.00 93.31 89 THR A O 1
ATOM 672 N N . ALA A 1 90 ? 14.660 2.435 -17.413 1.00 91.81 90 ALA A N 1
ATOM 673 C CA . ALA A 1 90 ? 13.543 1.555 -17.060 1.00 91.81 90 ALA A CA 1
ATOM 674 C C . ALA A 1 90 ? 13.914 0.055 -17.074 1.00 91.81 90 ALA A C 1
ATOM 676 O O . ALA A 1 90 ? 13.369 -0.705 -16.284 1.00 91.81 90 ALA A O 1
ATOM 677 N N . SER A 1 91 ? 14.859 -0.354 -17.931 1.00 91.88 91 SER A N 1
ATOM 678 C CA . SER A 1 91 ? 15.357 -1.736 -18.027 1.00 91.88 91 SER A CA 1
ATOM 679 C C . SER A 1 91 ? 16.151 -2.203 -16.808 1.00 91.88 91 SER A C 1
ATOM 681 O O . SER A 1 91 ? 16.237 -3.401 -16.574 1.00 91.88 91 SER A O 1
ATOM 683 N N . GLU A 1 92 ? 16.711 -1.286 -16.013 1.00 93.44 92 GLU A N 1
ATOM 684 C CA . GLU A 1 92 ? 17.423 -1.645 -14.776 1.00 93.44 92 GLU A CA 1
ATOM 685 C C . GLU A 1 92 ? 16.482 -2.250 -13.724 1.00 93.44 92 GLU A C 1
ATOM 687 O O . GLU A 1 92 ? 16.950 -2.887 -12.786 1.00 93.44 92 GLU A O 1
ATOM 692 N N . LEU A 1 93 ? 15.158 -2.086 -13.863 1.00 94.50 93 LEU A N 1
ATOM 693 C CA . LEU A 1 93 ? 14.193 -2.673 -12.932 1.00 94.50 93 LEU A CA 1
ATOM 694 C C . LEU A 1 93 ? 14.291 -4.209 -12.882 1.00 94.50 93 LEU A C 1
ATOM 696 O O . LEU A 1 93 ? 14.169 -4.790 -11.803 1.00 94.50 93 LEU A O 1
ATOM 700 N N . ASP A 1 94 ? 14.574 -4.855 -14.014 1.00 90.88 94 ASP A N 1
ATOM 701 C CA . ASP A 1 94 ? 14.747 -6.310 -14.080 1.00 90.88 94 ASP A CA 1
ATOM 702 C C . ASP A 1 94 ? 16.005 -6.750 -13.313 1.00 90.88 94 ASP A C 1
ATOM 704 O O . ASP A 1 94 ? 15.987 -7.748 -12.591 1.00 90.88 94 ASP A O 1
ATOM 708 N N . GLU A 1 95 ? 17.086 -5.964 -13.394 1.00 92.50 95 GLU A N 1
ATOM 709 C CA . GLU A 1 95 ? 18.337 -6.207 -12.660 1.00 92.50 95 GLU A CA 1
ATOM 710 C C . GLU A 1 95 ? 18.163 -6.060 -11.140 1.00 92.50 95 GLU A C 1
ATOM 712 O O . GLU A 1 95 ? 18.885 -6.693 -10.369 1.00 92.50 95 GLU A O 1
ATOM 717 N N . LEU A 1 96 ? 17.173 -5.274 -10.697 1.00 94.00 96 LEU A N 1
ATOM 718 C CA . LEU A 1 96 ? 16.774 -5.167 -9.289 1.00 94.00 96 LEU A CA 1
ATOM 719 C C . LEU A 1 96 ? 15.947 -6.369 -8.797 1.00 94.00 96 LEU A C 1
ATOM 721 O O . LEU A 1 96 ? 15.536 -6.385 -7.636 1.00 94.00 96 LEU A O 1
ATOM 725 N N . GLY A 1 97 ? 15.693 -7.367 -9.650 1.00 95.00 97 GLY A N 1
ATOM 726 C CA . GLY A 1 97 ? 14.962 -8.581 -9.287 1.00 95.00 97 GLY A CA 1
ATOM 727 C C . GLY A 1 97 ? 13.454 -8.369 -9.151 1.00 95.00 97 GLY A C 1
ATOM 728 O O . GLY A 1 97 ? 12.814 -9.038 -8.340 1.00 95.00 97 GLY A O 1
ATOM 729 N N . PHE A 1 98 ? 12.872 -7.437 -9.913 1.00 97.00 98 PHE A N 1
ATOM 730 C CA . PHE A 1 98 ? 11.447 -7.104 -9.819 1.00 97.00 98 PHE A CA 1
ATOM 731 C C . PHE A 1 98 ? 10.526 -8.306 -10.077 1.00 97.00 98 PHE A C 1
ATOM 733 O O . PHE A 1 98 ? 9.608 -8.551 -9.295 1.00 97.00 98 PHE A O 1
ATOM 740 N N . ASP A 1 99 ? 10.806 -9.110 -11.103 1.00 95.50 99 ASP A N 1
ATOM 741 C CA . ASP A 1 99 ? 10.019 -10.315 -11.388 1.00 95.50 99 ASP A CA 1
ATOM 742 C C . ASP A 1 99 ? 10.094 -11.338 -10.246 1.00 95.50 99 ASP A C 1
ATOM 744 O O . ASP A 1 99 ? 9.070 -11.879 -9.825 1.00 95.50 99 ASP A O 1
ATOM 748 N N . GLU A 1 100 ? 11.288 -11.575 -9.691 1.00 96.25 100 GLU A N 1
ATOM 749 C CA . GLU A 1 100 ? 11.464 -12.487 -8.555 1.00 96.25 100 GLU A CA 1
ATOM 750 C C . GLU A 1 100 ? 10.682 -11.994 -7.330 1.00 96.25 100 GLU A C 1
ATOM 752 O O . GLU A 1 100 ? 9.942 -12.773 -6.718 1.00 96.25 100 GLU A O 1
ATOM 757 N N . ALA A 1 101 ? 10.758 -10.693 -7.039 1.00 96.62 101 ALA A N 1
ATOM 758 C CA . ALA A 1 101 ? 10.003 -10.049 -5.971 1.00 96.62 101 ALA A CA 1
ATOM 759 C C . ALA A 1 101 ? 8.487 -10.281 -6.104 1.00 96.62 101 ALA A C 1
ATOM 761 O O . ALA A 1 101 ? 7.815 -10.554 -5.110 1.00 96.62 101 ALA A O 1
ATOM 762 N N . LEU A 1 102 ? 7.933 -10.250 -7.321 1.00 96.81 102 LEU A N 1
ATOM 763 C CA . LEU A 1 102 ? 6.509 -10.529 -7.547 1.00 96.81 102 LEU A CA 1
ATOM 764 C C . LEU A 1 102 ? 6.143 -12.007 -7.388 1.00 96.81 102 LEU A C 1
ATOM 766 O O . LEU A 1 102 ? 5.012 -12.321 -7.018 1.00 96.81 102 LEU A O 1
ATOM 770 N N . THR A 1 103 ? 7.071 -12.933 -7.632 1.00 97.38 103 THR A N 1
ATOM 771 C CA . THR A 1 103 ? 6.806 -14.361 -7.381 1.00 97.38 103 THR A CA 1
ATOM 772 C C . THR A 1 103 ? 6.784 -14.716 -5.894 1.00 97.38 103 THR A C 1
ATOM 774 O O . THR A 1 103 ? 6.104 -15.666 -5.504 1.00 97.38 103 THR A O 1
ATOM 777 N N . GLN A 1 104 ? 7.511 -13.961 -5.066 1.00 96.56 104 GLN A N 1
ATOM 778 C CA . GLN A 1 104 ? 7.690 -14.232 -3.635 1.00 96.56 104 GLN A CA 1
ATOM 779 C C . GLN A 1 104 ? 6.812 -13.344 -2.744 1.00 96.56 104 GLN A C 1
ATOM 781 O O . GLN A 1 104 ? 6.485 -13.721 -1.618 1.00 96.56 104 GLN A O 1
ATOM 786 N N . GLY A 1 105 ? 6.402 -12.184 -3.248 1.00 97.94 105 GLY A N 1
ATOM 787 C CA . GLY A 1 105 ? 5.733 -11.153 -2.477 1.00 97.94 105 GLY A CA 1
ATOM 788 C C . GLY A 1 105 ? 4.928 -10.188 -3.336 1.00 97.94 105 GLY A C 1
ATOM 789 O O . GLY A 1 105 ? 4.559 -10.474 -4.472 1.00 97.94 105 GLY A O 1
ATOM 790 N N . ALA A 1 106 ? 4.614 -9.039 -2.757 1.00 98.44 106 ALA A N 1
ATOM 791 C CA . ALA A 1 106 ? 4.022 -7.901 -3.440 1.00 98.44 106 ALA A CA 1
ATOM 792 C C . ALA A 1 106 ? 5.049 -6.772 -3.567 1.00 98.44 106 ALA A C 1
ATOM 794 O O . ALA A 1 106 ? 5.937 -6.636 -2.723 1.00 98.44 106 ALA A O 1
ATOM 795 N N . ALA A 1 107 ? 4.898 -5.919 -4.577 1.00 98.50 107 ALA A N 1
ATOM 796 C CA . ALA A 1 107 ? 5.753 -4.752 -4.757 1.00 98.50 107 ALA A CA 1
ATOM 797 C C . ALA A 1 107 ? 5.015 -3.450 -4.420 1.00 98.50 107 ALA A C 1
ATOM 799 O O . ALA A 1 107 ? 3.909 -3.201 -4.907 1.00 98.50 107 ALA A O 1
ATOM 800 N N . LEU A 1 108 ? 5.654 -2.590 -3.625 1.00 98.62 108 LEU A N 1
ATOM 801 C CA . LEU A 1 108 ? 5.283 -1.180 -3.491 1.00 98.62 108 LEU A CA 1
ATOM 802 C C . LEU A 1 108 ? 6.270 -0.364 -4.311 1.00 98.62 108 LEU A C 1
ATOM 804 O O . LEU A 1 108 ? 7.456 -0.386 -4.006 1.00 98.62 108 LEU A O 1
ATOM 808 N N . VAL A 1 109 ? 5.807 0.347 -5.332 1.00 98.62 109 VAL A N 1
ATOM 809 C CA . VAL A 1 109 ? 6.697 1.032 -6.280 1.00 98.62 109 VAL A CA 1
ATOM 810 C C . VAL A 1 109 ? 6.470 2.533 -6.212 1.00 98.62 109 VAL A C 1
ATOM 812 O O . VAL A 1 109 ? 5.476 3.031 -6.733 1.00 98.62 109 VAL A O 1
ATOM 815 N N . GLU A 1 110 ? 7.378 3.273 -5.581 1.00 98.62 110 GLU A N 1
ATOM 816 C CA . GLU A 1 110 ? 7.400 4.734 -5.675 1.00 98.62 110 GLU A CA 1
ATOM 817 C C . GLU A 1 110 ? 8.011 5.189 -7.005 1.00 98.62 110 GLU A C 1
ATOM 819 O O . GLU A 1 110 ? 8.970 4.592 -7.495 1.00 98.62 110 GLU A O 1
ATOM 824 N N . TRP A 1 111 ? 7.481 6.288 -7.553 1.00 97.94 111 TRP A N 1
ATOM 825 C CA . TRP A 1 111 ? 7.883 6.845 -8.856 1.00 97.94 111 TRP A CA 1
ATOM 826 C C . TRP A 1 111 ? 7.708 5.852 -10.021 1.00 97.94 111 TRP A C 1
ATOM 828 O O . TRP A 1 111 ? 8.644 5.635 -10.799 1.00 97.94 111 TRP A O 1
ATOM 838 N N . PRO A 1 112 ? 6.514 5.242 -10.166 1.00 97.56 112 PRO A N 1
ATOM 839 C CA . PRO A 1 112 ? 6.247 4.222 -11.182 1.00 97.56 112 PRO A CA 1
ATOM 840 C C . PRO A 1 112 ? 6.501 4.701 -12.617 1.00 97.56 112 PRO A C 1
ATOM 842 O O . PRO A 1 112 ? 6.846 3.898 -13.478 1.00 97.56 112 PRO A O 1
ATOM 845 N N . GLU A 1 113 ? 6.401 6.007 -12.882 1.00 96.88 113 GLU A N 1
ATOM 846 C CA . GLU A 1 113 ? 6.678 6.618 -14.186 1.00 96.88 113 GLU A CA 1
ATOM 847 C C . GLU A 1 113 ? 8.108 6.371 -14.697 1.00 96.88 113 GLU A C 1
ATOM 849 O O . GLU A 1 113 ? 8.364 6.481 -15.894 1.00 96.88 113 GLU A O 1
ATOM 854 N N . ARG A 1 114 ? 9.050 6.017 -13.814 1.00 96.56 114 ARG A N 1
ATOM 855 C CA . ARG A 1 114 ? 10.441 5.714 -14.186 1.00 96.56 114 ARG A CA 1
ATOM 856 C C . ARG A 1 114 ? 10.602 4.365 -14.877 1.00 96.56 114 ARG A C 1
ATOM 858 O O . ARG A 1 114 ? 11.583 4.175 -15.589 1.00 96.56 114 ARG A O 1
ATOM 865 N N . ALA A 1 115 ? 9.641 3.462 -14.701 1.00 94.69 115 ALA A N 1
ATOM 866 C CA . ALA A 1 115 ? 9.652 2.134 -15.299 1.00 94.69 115 ALA A CA 1
ATOM 867 C C . ALA A 1 115 ? 8.249 1.685 -15.742 1.00 94.69 115 ALA A C 1
ATOM 869 O O . ALA A 1 115 ? 7.942 0.499 -15.728 1.00 94.69 115 ALA A O 1
ATOM 870 N N . GLU A 1 116 ? 7.390 2.623 -16.156 1.00 91.50 116 GLU A N 1
ATOM 871 C CA . GLU A 1 116 ? 5.970 2.363 -16.447 1.00 91.50 116 GLU A CA 1
ATOM 872 C C . GLU A 1 116 ? 5.760 1.199 -17.430 1.00 91.50 116 GLU A C 1
ATOM 874 O O . GLU A 1 116 ? 4.860 0.385 -17.244 1.00 91.50 116 GLU A O 1
ATOM 879 N N . ALA A 1 117 ? 6.630 1.072 -18.437 1.00 91.31 117 ALA A N 1
ATOM 880 C CA . ALA A 1 117 ? 6.564 0.006 -19.438 1.00 91.31 117 ALA A CA 1
ATOM 881 C C . ALA A 1 117 ? 6.822 -1.411 -18.884 1.00 91.31 117 ALA A C 1
ATOM 883 O O . ALA A 1 117 ? 6.454 -2.382 -19.542 1.00 91.31 117 ALA A O 1
ATOM 884 N N . TYR A 1 118 ? 7.445 -1.522 -17.708 1.00 93.56 118 TYR A N 1
ATOM 885 C CA . TYR A 1 118 ? 7.797 -2.784 -17.047 1.00 93.56 118 TYR A CA 1
ATOM 886 C C . TYR A 1 118 ? 6.801 -3.157 -15.944 1.00 93.56 118 TYR A C 1
ATOM 888 O O . TYR A 1 118 ? 6.769 -4.299 -15.492 1.00 93.56 118 TYR A O 1
ATOM 896 N N . LEU A 1 119 ? 5.949 -2.221 -15.515 1.00 95.56 119 LEU A N 1
ATOM 897 C CA . LEU A 1 119 ? 4.935 -2.522 -14.514 1.00 95.56 119 LEU A CA 1
ATOM 898 C C . LEU A 1 119 ? 3.773 -3.318 -15.136 1.00 95.56 119 LEU A C 1
ATOM 900 O O . LEU A 1 119 ? 3.313 -3.000 -16.239 1.00 95.56 119 LEU A O 1
ATOM 904 N N . PRO A 1 120 ? 3.227 -4.327 -14.432 1.00 95.25 120 PRO A N 1
ATOM 905 C CA . PRO A 1 120 ? 2.056 -5.058 -14.895 1.00 95.25 120 PRO A CA 1
ATOM 906 C C . PRO A 1 120 ? 0.871 -4.122 -15.148 1.00 95.25 120 PRO A C 1
ATOM 908 O O . PRO A 1 120 ? 0.578 -3.242 -14.339 1.00 95.25 120 PRO A O 1
ATOM 911 N N . LYS A 1 121 ? 0.098 -4.362 -16.213 1.00 93.38 121 LYS A N 1
ATOM 912 C CA . LYS A 1 121 ? -1.130 -3.586 -16.498 1.00 93.38 121 LYS A CA 1
ATOM 913 C C . LYS A 1 121 ? -2.188 -3.690 -15.394 1.00 93.38 121 LYS A C 1
ATOM 915 O O . LYS A 1 121 ? -3.029 -2.812 -15.258 1.00 93.38 121 LYS A O 1
ATOM 920 N N . THR A 1 122 ? -2.126 -4.756 -14.600 1.00 95.19 122 THR A N 1
ATOM 921 C CA . THR A 1 122 ? -2.993 -5.008 -13.443 1.00 95.19 122 THR A CA 1
ATOM 922 C C . THR A 1 122 ? -2.509 -4.326 -12.158 1.00 95.19 122 THR A C 1
ATOM 924 O O . THR A 1 122 ? -3.062 -4.591 -11.091 1.00 95.19 122 THR A O 1
ATOM 927 N N . SER A 1 123 ? -1.467 -3.486 -12.229 1.00 97.25 123 SER A N 1
ATOM 928 C CA . SER A 1 123 ? -0.995 -2.695 -11.089 1.00 97.25 123 SER A CA 1
ATOM 929 C C . SER A 1 123 ? -2.089 -1.750 -10.598 1.00 97.25 123 SER A C 1
ATOM 931 O O . SER A 1 123 ? -2.821 -1.152 -11.388 1.00 97.25 123 SER A O 1
ATOM 933 N N . VAL A 1 124 ? -2.172 -1.572 -9.283 1.00 98.38 124 VAL A N 1
ATOM 934 C CA . VAL A 1 124 ? -3.018 -0.540 -8.681 1.00 98.38 124 VAL A CA 1
ATOM 935 C C . VAL A 1 124 ? -2.188 0.728 -8.548 1.00 98.38 124 VAL A C 1
ATOM 937 O O . VAL A 1 124 ? -1.197 0.746 -7.823 1.00 98.38 124 VAL A O 1
ATOM 940 N N . LEU A 1 125 ? -2.591 1.795 -9.231 1.00 98.50 125 LEU A N 1
ATOM 941 C CA . LEU A 1 125 ? -1.962 3.105 -9.120 1.00 98.50 125 LEU A CA 1
ATOM 942 C C . LEU A 1 125 ? -2.660 3.925 -8.035 1.00 98.50 125 LEU A C 1
ATOM 944 O O . LEU A 1 125 ? -3.862 4.171 -8.128 1.00 98.50 125 LEU A O 1
ATOM 948 N N . VAL A 1 126 ? -1.896 4.390 -7.050 1.00 98.62 126 VAL A N 1
ATOM 949 C CA . VAL A 1 126 ? -2.299 5.379 -6.048 1.00 98.62 126 VAL A CA 1
ATOM 950 C C . VAL A 1 126 ? -1.578 6.687 -6.348 1.00 98.62 126 VAL A C 1
ATOM 952 O O . VAL A 1 126 ? -0.373 6.812 -6.134 1.00 98.62 126 VAL A O 1
ATOM 955 N N . GLU A 1 127 ? -2.317 7.672 -6.841 1.00 98.56 127 GLU A N 1
ATOM 956 C CA . GLU A 1 127 ? -1.826 9.028 -7.065 1.00 98.56 127 GLU A CA 1
ATOM 957 C C . GLU A 1 127 ? -2.172 9.908 -5.855 1.00 98.56 127 GLU A C 1
ATOM 959 O O . GLU A 1 127 ? -3.338 10.034 -5.479 1.00 98.56 127 GLU A O 1
ATOM 964 N N . LEU A 1 128 ? -1.154 10.495 -5.223 1.00 98.50 128 LEU A N 1
ATOM 965 C CA . LEU A 1 128 ? -1.281 11.406 -4.087 1.00 98.50 128 LEU A CA 1
ATOM 966 C C . LEU A 1 128 ? -1.182 12.853 -4.574 1.00 98.50 128 LEU A C 1
ATOM 968 O O . LEU A 1 128 ? -0.126 13.294 -5.031 1.00 98.50 128 LEU A O 1
ATOM 972 N N . LEU A 1 129 ? -2.283 13.590 -4.447 1.00 97.88 129 LEU A N 1
ATOM 973 C CA . LEU A 1 129 ? -2.426 14.974 -4.897 1.00 97.88 129 LEU A CA 1
ATOM 974 C C . LEU A 1 129 ? -2.630 15.899 -3.696 1.00 97.88 129 LEU A C 1
ATOM 976 O O . LEU A 1 129 ? -3.374 15.566 -2.774 1.00 97.88 129 LEU A O 1
ATOM 980 N N . GLN A 1 130 ? -2.008 17.077 -3.701 1.00 95.62 130 GLN A N 1
ATOM 981 C CA . GLN A 1 130 ? -2.257 18.084 -2.666 1.00 95.62 130 GLN A CA 1
ATOM 982 C C . GLN A 1 130 ? -3.700 18.602 -2.777 1.00 95.62 130 GLN A C 1
ATOM 984 O O . GLN A 1 130 ? -4.141 18.975 -3.865 1.00 95.62 130 GLN A O 1
ATOM 989 N N . GLN A 1 131 ? -4.432 18.660 -1.660 1.00 96.00 131 GLN A N 1
ATOM 990 C CA . GLN A 1 131 ? -5.792 19.201 -1.633 1.00 96.00 131 GLN A CA 1
ATOM 991 C C . GLN A 1 131 ? -6.060 19.934 -0.313 1.00 96.00 131 GLN A C 1
ATOM 993 O O . GLN A 1 131 ? -6.335 19.314 0.714 1.00 96.00 131 GLN A O 1
ATOM 998 N N . GLY A 1 132 ? -6.012 21.269 -0.354 1.00 93.69 132 GLY A N 1
ATOM 999 C CA . GLY A 1 132 ? -6.089 22.099 0.850 1.00 93.69 132 GLY A CA 1
ATOM 1000 C C . GLY A 1 132 ? -4.963 21.753 1.829 1.00 93.69 132 GLY A C 1
ATOM 1001 O O . GLY A 1 132 ? -3.816 21.570 1.411 1.00 93.69 132 GLY A O 1
ATOM 1002 N N . ASP A 1 133 ? -5.318 21.608 3.106 1.00 91.69 133 ASP A N 1
ATOM 1003 C CA . ASP A 1 133 ? -4.394 21.200 4.175 1.00 91.69 133 ASP A CA 1
ATOM 1004 C C . ASP A 1 133 ? -4.104 19.686 4.183 1.00 91.69 133 ASP A C 1
ATOM 1006 O O . ASP A 1 133 ? -3.204 19.227 4.885 1.00 91.69 133 ASP A O 1
ATOM 1010 N N . GLY A 1 134 ? -4.850 18.909 3.391 1.00 95.31 134 GLY A N 1
ATOM 1011 C CA . GLY A 1 134 ? -4.717 17.461 3.278 1.00 95.31 134 GLY A CA 1
ATOM 1012 C C . GLY A 1 134 ? -4.260 17.007 1.893 1.00 95.31 134 GLY A C 1
ATOM 1013 O O . GLY A 1 134 ? -3.652 17.744 1.110 1.00 95.31 134 GLY A O 1
ATOM 1014 N N . ARG A 1 135 ? -4.566 15.749 1.578 1.00 96.69 135 ARG A N 1
ATOM 1015 C CA . ARG A 1 135 ? -4.244 15.109 0.298 1.00 96.69 135 ARG A CA 1
ATOM 1016 C C . ARG A 1 135 ? -5.452 14.372 -0.256 1.00 96.69 135 ARG A C 1
ATOM 1018 O O . ARG A 1 135 ? -6.277 13.862 0.494 1.00 96.69 135 ARG A O 1
ATOM 1025 N N . LEU A 1 136 ? -5.533 14.262 -1.571 1.00 98.25 136 LEU A N 1
ATOM 1026 C CA . LEU A 1 136 ? -6.432 13.345 -2.252 1.00 98.25 136 LEU A CA 1
ATOM 1027 C C . LEU A 1 136 ? -5.620 12.138 -2.718 1.00 98.25 136 LEU A C 1
ATOM 1029 O O . LEU A 1 136 ? -4.684 12.289 -3.498 1.00 98.25 136 LEU A O 1
ATOM 1033 N N . ALA A 1 137 ? -5.976 10.949 -2.246 1.00 98.56 137 ALA A N 1
ATOM 1034 C CA . ALA A 1 137 ? -5.507 9.700 -2.823 1.00 98.56 137 ALA A CA 1
ATOM 1035 C C . ALA A 1 137 ? -6.493 9.257 -3.903 1.00 98.56 137 ALA A C 1
ATOM 1037 O O . ALA A 1 137 ? -7.647 8.937 -3.607 1.00 98.56 137 ALA A O 1
ATOM 1038 N N . ARG A 1 138 ? -6.031 9.234 -5.150 1.00 98.62 138 ARG A N 1
ATOM 1039 C CA . ARG A 1 138 ? -6.770 8.713 -6.295 1.00 98.62 138 ARG A CA 1
ATOM 1040 C C . ARG A 1 138 ? -6.237 7.333 -6.647 1.00 98.62 138 ARG A C 1
ATOM 1042 O O . ARG A 1 138 ? -5.083 7.190 -7.035 1.00 98.62 138 ARG A O 1
ATOM 1049 N N . LEU A 1 139 ? -7.083 6.322 -6.518 1.00 98.50 139 LEU A N 1
ATOM 1050 C CA . LEU A 1 139 ? -6.768 4.944 -6.850 1.00 98.50 139 LEU A CA 1
ATOM 1051 C C . LEU A 1 139 ? -7.365 4.598 -8.206 1.00 98.50 139 LEU A C 1
ATOM 1053 O O . LEU A 1 139 ? -8.543 4.852 -8.449 1.00 98.50 139 LEU A O 1
ATOM 1057 N N . SER A 1 140 ? -6.566 3.985 -9.067 1.00 97.81 140 SER A N 1
ATOM 1058 C CA . SER A 1 140 ? -6.993 3.525 -10.386 1.00 97.81 140 SER A CA 1
ATOM 1059 C C . SER A 1 140 ? -6.318 2.206 -10.743 1.00 97.81 140 SER A C 1
ATOM 1061 O O . SER A 1 140 ? -5.253 1.882 -10.220 1.00 97.81 140 SER A O 1
ATOM 1063 N N . GLY A 1 141 ? -6.961 1.422 -11.599 1.00 94.88 141 GLY A N 1
ATOM 1064 C CA . GLY A 1 141 ? -6.445 0.133 -12.039 1.00 94.88 141 GLY A CA 1
ATOM 1065 C C . GLY A 1 141 ? -7.555 -0.777 -12.541 1.00 94.88 141 GLY A C 1
ATOM 1066 O O . GLY A 1 141 ? -8.722 -0.386 -12.634 1.00 94.88 141 GLY A O 1
ATOM 1067 N N . GLU A 1 142 ? -7.179 -2.008 -12.858 1.00 93.31 142 GLU A N 1
ATOM 1068 C CA . GLU A 1 142 ? -8.098 -3.051 -13.297 1.00 93.31 142 GLU A CA 1
ATOM 1069 C C . GLU A 1 142 ? -7.702 -4.421 -12.739 1.00 93.31 142 GLU A C 1
ATOM 1071 O O . GLU A 1 142 ? -6.597 -4.630 -12.235 1.00 93.31 142 GLU A O 1
ATOM 1076 N N . GLY A 1 143 ? -8.634 -5.369 -12.817 1.00 94.00 143 GLY A N 1
ATOM 1077 C CA . GLY A 1 143 ? -8.416 -6.741 -12.382 1.00 94.00 143 GLY A CA 1
ATOM 1078 C C . GLY A 1 143 ? -8.477 -6.941 -10.868 1.00 94.00 143 GLY A C 1
ATOM 1079 O O . GLY A 1 143 ? -8.873 -6.074 -10.086 1.00 94.00 143 GLY A O 1
ATOM 1080 N N . ALA A 1 144 ? -8.090 -8.147 -10.453 1.00 95.00 144 ALA A N 1
ATOM 1081 C CA . ALA A 1 144 ? -8.371 -8.647 -9.114 1.00 95.00 144 ALA A CA 1
ATOM 1082 C C . ALA A 1 144 ? -7.689 -7.841 -7.994 1.00 95.00 144 ALA A C 1
ATOM 1084 O O . ALA A 1 144 ? -8.232 -7.771 -6.893 1.00 95.00 144 ALA A O 1
ATOM 1085 N N . ALA A 1 145 ? -6.508 -7.259 -8.235 1.00 96.25 145 ALA A N 1
ATOM 1086 C CA . ALA A 1 145 ? -5.814 -6.430 -7.246 1.00 96.25 145 ALA A CA 1
ATOM 1087 C C . ALA A 1 145 ? -6.612 -5.151 -6.945 1.00 96.25 145 ALA A C 1
ATOM 1089 O O . ALA A 1 145 ? -6.916 -4.862 -5.785 1.00 96.25 145 ALA A O 1
ATOM 1090 N N . PHE A 1 146 ? -7.049 -4.447 -7.993 1.00 97.50 146 PHE A N 1
ATOM 1091 C CA . PHE A 1 146 ? -7.875 -3.251 -7.856 1.00 97.50 146 PHE A CA 1
ATOM 1092 C C . PHE A 1 146 ? -9.228 -3.556 -7.201 1.00 97.50 146 PHE A C 1
ATOM 1094 O O . PHE A 1 146 ? -9.650 -2.839 -6.296 1.00 97.50 146 PHE A O 1
ATOM 1101 N N . GLU A 1 147 ? -9.890 -4.651 -7.584 1.00 96.25 147 GLU A N 1
ATOM 1102 C CA . GLU A 1 147 ? -11.161 -5.070 -6.977 1.00 96.25 147 GLU A CA 1
ATOM 1103 C C . GLU A 1 147 ? -11.031 -5.356 -5.473 1.00 96.25 147 GLU A C 1
ATOM 1105 O O . GLU A 1 147 ? -11.913 -4.989 -4.691 1.00 96.25 147 GLU A O 1
ATOM 1110 N N . ARG A 1 148 ? -9.920 -5.969 -5.038 1.00 96.44 148 ARG A N 1
ATOM 1111 C CA . ARG A 1 148 ? -9.644 -6.184 -3.610 1.00 96.44 148 ARG A CA 1
ATOM 1112 C C . ARG A 1 148 ? -9.383 -4.873 -2.876 1.00 96.44 148 ARG A C 1
ATOM 1114 O O . ARG A 1 148 ? -9.920 -4.695 -1.781 1.00 96.44 148 ARG A O 1
ATOM 1121 N N . ALA A 1 149 ? -8.614 -3.956 -3.463 1.00 97.62 149 ALA A N 1
ATOM 1122 C CA . ALA A 1 149 ? -8.377 -2.633 -2.886 1.00 97.62 149 ALA A CA 1
ATOM 1123 C C . ALA A 1 149 ? -9.698 -1.857 -2.740 1.00 97.62 149 ALA A C 1
ATOM 1125 O O . ALA A 1 149 ? -10.032 -1.387 -1.652 1.00 97.62 149 ALA A O 1
ATOM 1126 N N . ALA A 1 150 ? -10.514 -1.830 -3.797 1.00 97.44 150 ALA A N 1
ATOM 1127 C CA . ALA A 1 150 ? -11.848 -1.239 -3.800 1.00 97.44 150 ALA A CA 1
ATOM 1128 C C . ALA A 1 150 ? -12.752 -1.844 -2.718 1.00 97.44 150 ALA A C 1
ATOM 1130 O O . ALA A 1 150 ? -13.420 -1.119 -1.976 1.00 97.44 150 ALA A O 1
ATOM 1131 N N . ARG A 1 151 ? -12.748 -3.176 -2.580 1.00 96.62 151 ARG A N 1
ATOM 1132 C CA . ARG A 1 151 ? -13.515 -3.867 -1.539 1.00 96.62 151 ARG A CA 1
ATOM 1133 C C . ARG A 1 151 ? -13.050 -3.478 -0.139 1.00 96.62 151 ARG A C 1
ATOM 1135 O O . ARG A 1 151 ? -13.899 -3.240 0.718 1.00 96.62 151 ARG A O 1
ATOM 1142 N N . SER A 1 152 ? -11.742 -3.383 0.086 1.00 97.38 152 SER A N 1
ATOM 1143 C CA . SER A 1 152 ? -11.192 -2.967 1.378 1.00 97.38 152 SER A CA 1
ATOM 1144 C C . SER A 1 152 ? -11.571 -1.523 1.729 1.00 97.38 152 SER A C 1
ATOM 1146 O O . SER A 1 152 ? -11.946 -1.245 2.867 1.00 97.38 152 SER A O 1
ATOM 1148 N N . LEU A 1 153 ? -11.575 -0.614 0.750 1.00 97.81 153 LEU A N 1
ATOM 1149 C CA . LEU A 1 153 ? -12.044 0.761 0.948 1.00 97.81 153 LEU A CA 1
ATOM 1150 C C . LEU A 1 153 ? -13.553 0.836 1.227 1.00 97.81 153 LEU A C 1
ATOM 1152 O O . LEU A 1 153 ? -13.983 1.631 2.059 1.00 97.81 153 LEU A O 1
ATOM 1156 N N . ALA A 1 154 ? -14.363 -0.016 0.597 1.00 97.38 154 A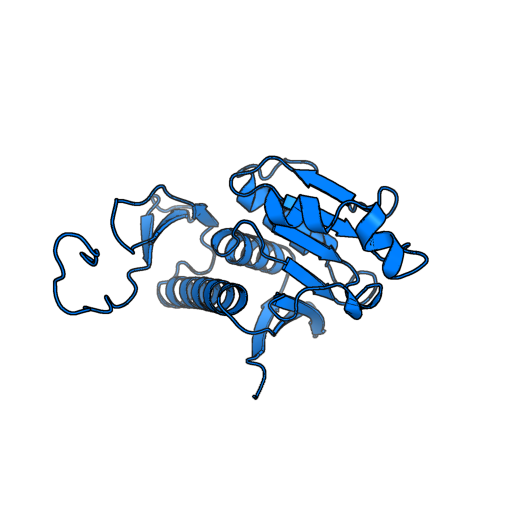LA A N 1
ATOM 1157 C CA . ALA A 1 154 ? -15.790 -0.115 0.907 1.00 97.38 154 ALA A CA 1
ATOM 1158 C C . ALA A 1 154 ? -16.043 -0.661 2.327 1.00 97.38 154 ALA A C 1
ATOM 1160 O O . ALA A 1 154 ? -17.014 -0.283 2.980 1.00 97.38 154 ALA A O 1
ATOM 1161 N N . MET A 1 155 ? -15.166 -1.537 2.831 1.00 97.31 155 MET A N 1
ATOM 1162 C CA . MET A 1 155 ? -15.215 -2.009 4.218 1.00 97.31 155 MET A CA 1
ATOM 1163 C C . MET A 1 155 ? -14.893 -0.886 5.212 1.00 97.31 155 MET A C 1
ATOM 1165 O O . MET A 1 155 ? -15.571 -0.779 6.234 1.00 97.31 155 MET A O 1
ATOM 1169 N N . ARG A 1 156 ? -13.935 -0.005 4.894 1.00 97.50 156 ARG A N 1
ATOM 1170 C CA . ARG A 1 156 ? -13.683 1.222 5.668 1.00 97.50 156 ARG A CA 1
ATOM 1171 C C . ARG A 1 156 ? -14.907 2.137 5.701 1.00 97.50 156 ARG A C 1
ATOM 1173 O O . ARG A 1 156 ? -15.270 2.611 6.775 1.00 97.50 156 ARG A O 1
ATOM 1180 N N . ASP A 1 157 ? -15.577 2.336 4.567 1.00 97.88 157 ASP A N 1
ATOM 1181 C CA . ASP A 1 157 ? -16.796 3.155 4.504 1.00 97.88 157 ASP A CA 1
ATOM 1182 C C . ASP A 1 157 ? -17.921 2.551 5.357 1.00 97.88 157 ASP A C 1
ATOM 1184 O O . ASP A 1 157 ? -18.598 3.266 6.097 1.00 97.88 157 ASP A O 1
ATOM 1188 N N . PHE A 1 158 ? -18.087 1.225 5.304 1.00 97.81 158 PHE A N 1
ATOM 1189 C CA . PHE A 1 158 ? -19.032 0.494 6.150 1.00 97.81 158 PHE A CA 1
ATOM 1190 C C . PHE A 1 158 ? -18.734 0.692 7.643 1.00 97.81 158 PHE A C 1
ATOM 1192 O O . PHE A 1 158 ? -19.642 1.004 8.415 1.00 97.81 158 PHE A O 1
ATOM 1199 N N . LEU A 1 159 ? -17.465 0.571 8.051 1.00 98.00 159 LEU A N 1
ATOM 1200 C CA . LEU A 1 159 ? -17.054 0.874 9.422 1.00 98.00 159 LEU A CA 1
ATOM 1201 C C . LEU A 1 159 ? -17.369 2.331 9.780 1.00 98.00 159 LEU A C 1
ATOM 1203 O O . LEU A 1 159 ? -17.913 2.582 10.851 1.00 98.00 159 LEU A O 1
ATOM 1207 N N . GLY A 1 160 ? -17.095 3.283 8.884 1.00 97.50 160 GLY A N 1
ATOM 1208 C CA . GLY A 1 160 ? -17.428 4.699 9.057 1.00 97.50 160 GLY A CA 1
ATOM 1209 C C . GLY A 1 160 ? -18.910 4.930 9.349 1.00 97.50 160 GLY A C 1
ATOM 1210 O O . GLY A 1 160 ? -19.249 5.552 10.354 1.00 97.50 160 GLY A O 1
ATOM 1211 N N . GLN A 1 161 ? -19.791 4.347 8.535 1.00 97.94 161 GLN A N 1
ATOM 1212 C CA . GLN A 1 161 ? -21.246 4.422 8.719 1.00 97.94 161 GLN A CA 1
ATOM 1213 C C . GLN A 1 161 ? -21.714 3.781 10.034 1.00 97.94 161 GLN A C 1
ATOM 1215 O O . GLN A 1 161 ? -22.721 4.200 10.601 1.00 97.94 161 GLN A O 1
ATOM 1220 N N . ALA A 1 162 ? -20.973 2.796 10.545 1.00 97.19 162 ALA A N 1
ATOM 1221 C CA . ALA A 1 162 ? -21.242 2.145 11.822 1.00 97.19 162 ALA A CA 1
ATOM 1222 C C . ALA A 1 162 ? -20.621 2.865 13.041 1.00 97.19 162 ALA A C 1
ATOM 1224 O O . ALA A 1 162 ? -20.761 2.373 14.161 1.00 97.19 162 ALA A O 1
ATOM 1225 N N . GLY A 1 163 ? -19.919 3.992 12.856 1.00 97.25 163 GLY A N 1
ATOM 1226 C CA . GLY A 1 163 ? -19.211 4.710 13.930 1.00 97.25 163 GLY A CA 1
ATOM 1227 C C . GLY A 1 163 ? -17.839 4.123 14.295 1.00 97.25 163 GLY A C 1
ATOM 1228 O O . GLY A 1 163 ? -17.293 4.431 15.348 1.00 97.25 163 GLY A O 1
ATOM 1229 N N . TRP A 1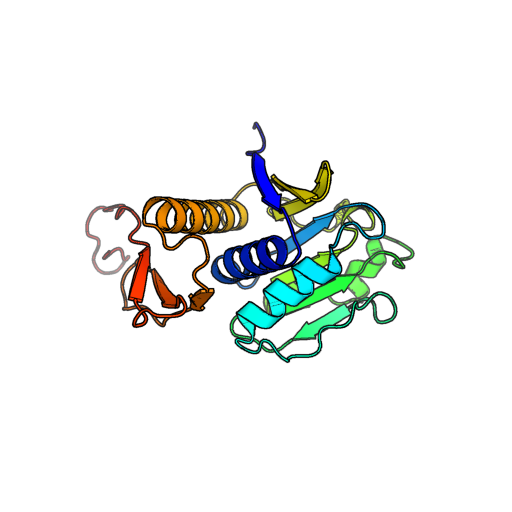 164 ? -17.283 3.271 13.433 1.00 97.81 164 TRP A N 1
ATOM 1230 C CA . TRP A 1 164 ? -15.992 2.582 13.575 1.00 97.81 164 TRP A CA 1
ATOM 1231 C C . TRP A 1 164 ? -14.969 3.029 12.516 1.00 97.81 164 TRP A C 1
ATOM 1233 O O . TRP A 1 164 ? -13.980 2.341 12.280 1.00 97.81 164 TRP A O 1
ATOM 1243 N N . GLY A 1 165 ? -15.185 4.175 11.862 1.00 95.75 165 GLY A N 1
ATOM 1244 C CA . GLY A 1 165 ? -14.333 4.659 10.764 1.00 95.75 165 GLY A CA 1
ATOM 1245 C C . GLY A 1 165 ? -12.859 4.833 11.137 1.00 95.75 165 GLY A C 1
ATOM 1246 O O . GLY A 1 165 ? -11.991 4.608 10.299 1.00 95.75 165 GLY A O 1
ATOM 1247 N N . GLU A 1 166 ? -12.582 5.129 12.406 1.00 96.50 166 GLU A N 1
ATOM 1248 C CA . GLU A 1 166 ? -11.234 5.313 12.959 1.00 96.50 166 GLU A CA 1
ATOM 1249 C C . GLU A 1 166 ? -10.636 4.027 13.557 1.00 96.50 166 GLU A C 1
ATOM 1251 O O . GLU A 1 166 ? -9.538 4.053 14.106 1.00 96.50 166 GLU A O 1
ATOM 1256 N N . ALA A 1 167 ? -11.342 2.895 13.478 1.00 97.06 167 ALA A N 1
ATOM 1257 C CA . ALA A 1 167 ? -10.852 1.635 14.021 1.00 97.06 167 ALA A CA 1
ATOM 1258 C C . ALA A 1 167 ? -9.625 1.133 13.246 1.00 97.06 167 ALA A C 1
ATOM 1260 O O . ALA A 1 167 ? -9.601 1.174 12.011 1.00 97.06 167 ALA A O 1
ATOM 1261 N N . GLN A 1 168 ? -8.634 0.602 13.955 1.00 96.38 168 GLN A N 1
ATOM 1262 C CA . GLN A 1 168 ? -7.539 -0.124 13.319 1.00 96.38 168 GLN A CA 1
ATOM 1263 C C . GLN A 1 168 ? -8.060 -1.455 12.786 1.00 96.38 168 GLN A C 1
ATOM 1265 O O . GLN A 1 168 ? -8.941 -2.067 13.395 1.00 96.38 168 GLN A O 1
ATOM 1270 N N . ARG A 1 169 ? -7.518 -1.900 11.653 1.00 95.81 169 ARG A N 1
ATOM 1271 C CA . ARG A 1 169 ? -7.875 -3.178 11.019 1.00 95.81 169 ARG A CA 1
ATOM 1272 C C . ARG A 1 169 ? -6.662 -4.095 10.986 1.00 95.81 169 ARG A C 1
ATOM 1274 O O . ARG A 1 169 ? -5.578 -3.673 10.580 1.00 95.81 169 ARG A O 1
ATOM 1281 N N . ARG A 1 170 ? -6.840 -5.349 11.401 1.00 94.19 170 ARG A N 1
ATOM 1282 C CA . ARG A 1 170 ? -5.805 -6.387 11.341 1.00 94.19 170 ARG A CA 1
ATOM 1283 C C . ARG A 1 170 ? -6.353 -7.662 10.735 1.00 94.19 170 ARG A C 1
ATOM 1285 O O . ARG A 1 170 ? -7.494 -8.043 10.993 1.00 94.19 170 ARG A O 1
ATOM 1292 N N . TYR A 1 171 ? -5.520 -8.318 9.935 1.00 90.94 171 TYR A N 1
ATOM 1293 C CA . TYR A 1 171 ? -5.855 -9.598 9.331 1.00 90.94 171 TYR A CA 1
ATOM 1294 C C . TYR A 1 171 ? -6.200 -10.617 10.421 1.00 90.94 171 TYR A C 1
ATOM 1296 O O . TYR A 1 171 ? -5.488 -10.734 11.417 1.00 90.94 171 TYR A O 1
ATOM 1304 N N . PHE A 1 172 ? -7.276 -11.371 10.216 1.00 88.31 172 PHE A N 1
ATOM 1305 C CA . PHE A 1 172 ? -7.655 -12.474 11.084 1.00 88.31 172 PHE A CA 1
ATOM 1306 C C . PHE A 1 172 ? -7.755 -13.753 10.258 1.00 88.31 172 PHE A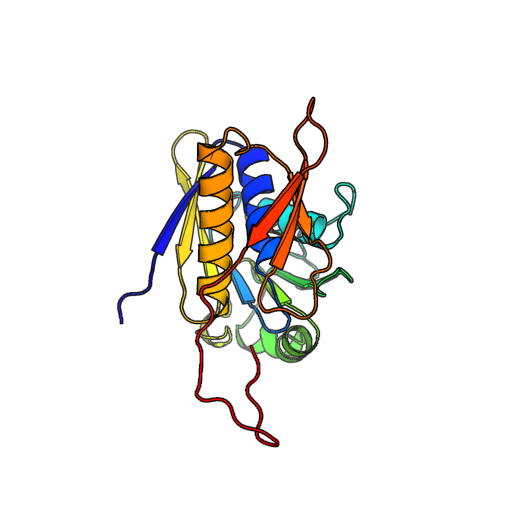 C 1
ATOM 1308 O O . PHE A 1 172 ? -8.290 -13.749 9.148 1.00 88.31 172 PHE A O 1
ATOM 131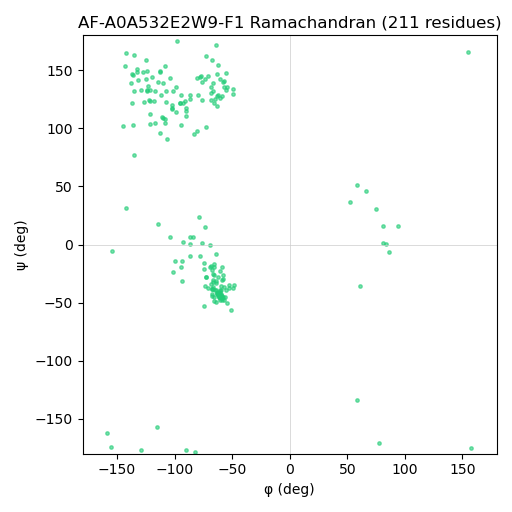5 N N . ILE A 1 173 ? -7.222 -14.853 10.793 1.00 79.81 173 ILE A N 1
ATOM 1316 C CA . ILE A 1 173 ? -7.259 -16.151 10.116 1.00 79.81 173 ILE A CA 1
ATOM 1317 C C . ILE A 1 173 ? -8.723 -16.543 9.898 1.00 79.81 173 ILE A C 1
ATOM 1319 O O . ILE A 1 173 ? -9.524 -16.544 10.833 1.00 79.81 173 ILE A O 1
ATOM 1323 N N . GLY A 1 174 ? -9.064 -16.835 8.644 1.00 74.44 174 GLY A N 1
ATOM 1324 C CA . GLY A 1 174 ? -10.410 -17.240 8.265 1.00 74.44 174 GLY A CA 1
ATOM 1325 C C . GLY A 1 174 ? -10.704 -18.716 8.502 1.00 74.44 174 GLY A C 1
ATOM 1326 O O . GLY A 1 174 ? -9.879 -19.483 8.996 1.00 74.44 174 GLY A O 1
ATOM 1327 N N . ASP A 1 175 ? -11.917 -19.103 8.131 1.00 74.44 175 ASP A N 1
ATOM 1328 C CA . ASP A 1 175 ? -12.337 -20.496 8.040 1.00 74.44 175 ASP A CA 1
ATOM 1329 C C . ASP A 1 175 ? -12.054 -21.043 6.625 1.00 74.44 175 ASP A C 1
ATOM 1331 O O . ASP A 1 175 ? -11.486 -20.363 5.772 1.00 74.44 175 ASP A O 1
ATOM 1335 N N . ALA A 1 176 ? -12.443 -22.290 6.355 1.00 72.25 176 ALA A N 1
ATOM 1336 C CA . ALA A 1 176 ? -12.291 -22.902 5.033 1.00 72.25 176 ALA A CA 1
ATOM 1337 C C . ALA A 1 176 ? -13.295 -22.375 3.981 1.00 72.25 176 ALA A C 1
ATOM 1339 O O . ALA A 1 176 ? -13.483 -23.021 2.953 1.00 72.25 176 ALA A O 1
ATOM 1340 N N . SER A 1 177 ? -13.977 -21.252 4.238 1.00 79.50 177 SER A N 1
ATOM 1341 C CA . SER A 1 177 ? -14.958 -20.669 3.320 1.00 79.50 177 SER A CA 1
ATOM 1342 C C . SER A 1 177 ? -14.367 -19.531 2.482 1.00 79.50 177 SER A C 1
ATOM 1344 O O . SER A 1 177 ? -13.247 -19.075 2.691 1.00 79.50 177 SER A O 1
ATOM 1346 N N . ALA A 1 178 ? -15.162 -19.006 1.547 1.00 80.06 178 ALA A N 1
ATOM 1347 C CA . ALA A 1 178 ? -14.815 -17.810 0.778 1.00 80.06 178 ALA A CA 1
ATOM 1348 C C . ALA A 1 178 ? -14.814 -16.497 1.598 1.00 80.06 178 ALA A C 1
ATOM 1350 O O . ALA A 1 178 ? -14.586 -15.421 1.038 1.00 80.06 178 ALA A O 1
ATOM 1351 N N . ARG A 1 179 ? -15.129 -16.545 2.899 1.00 88.81 179 ARG A N 1
ATOM 1352 C CA . ARG A 1 179 ? -15.182 -15.365 3.769 1.00 88.81 179 ARG A CA 1
ATOM 1353 C C . ARG A 1 179 ? -13.785 -14.977 4.227 1.00 88.81 179 ARG A C 1
ATOM 1355 O O . ARG A 1 179 ? -12.963 -15.829 4.548 1.00 88.81 179 ARG A O 1
ATOM 1362 N N . SER A 1 180 ? -13.547 -13.675 4.330 1.00 89.38 180 SER A N 1
ATOM 1363 C CA . SER A 1 180 ? -12.374 -13.150 5.027 1.00 89.38 180 SER A CA 1
ATOM 1364 C C . SER A 1 180 ? -12.800 -12.413 6.285 1.00 89.38 180 SER A C 1
ATOM 1366 O O . SER A 1 180 ? -13.888 -11.832 6.349 1.00 89.38 180 SER A O 1
ATOM 1368 N N . TYR A 1 181 ? -11.937 -12.447 7.291 1.00 93.56 181 TYR A N 1
ATOM 1369 C CA . TYR A 1 181 ? -12.203 -11.872 8.596 1.00 93.56 181 TYR A CA 1
ATOM 1370 C C . TYR A 1 181 ? -11.060 -10.944 8.986 1.00 93.56 181 TYR A C 1
ATOM 1372 O O . TYR A 1 181 ? -9.904 -11.153 8.618 1.00 93.56 181 TYR A O 1
ATOM 1380 N N . GLU A 1 182 ? -11.398 -9.915 9.743 1.00 95.19 182 GLU A N 1
ATOM 1381 C CA . GLU A 1 182 ? -10.455 -8.950 10.287 1.00 95.19 182 GLU A CA 1
ATOM 1382 C C . GLU A 1 182 ? -10.829 -8.656 11.736 1.00 95.19 182 GLU A C 1
ATOM 1384 O O . GLU A 1 182 ? -12.013 -8.630 12.087 1.00 95.19 182 GLU A O 1
ATOM 1389 N N . ILE A 1 183 ? -9.831 -8.405 12.577 1.00 96.12 183 ILE A N 1
ATOM 1390 C CA . ILE A 1 183 ? -10.060 -7.804 13.887 1.00 96.12 183 ILE A CA 1
ATOM 1391 C C . ILE A 1 183 ? -10.068 -6.292 13.712 1.00 96.12 183 ILE A C 1
ATOM 1393 O O . ILE A 1 183 ? -9.144 -5.722 13.130 1.00 96.12 183 ILE A O 1
ATOM 1397 N N . VAL A 1 184 ? -11.113 -5.652 14.234 1.00 97.12 184 VAL A N 1
ATOM 1398 C CA . VAL A 1 184 ? -11.208 -4.197 14.317 1.00 97.12 184 VAL A CA 1
ATOM 1399 C C . VAL A 1 184 ? -11.141 -3.741 15.765 1.00 97.12 184 VAL A C 1
ATOM 1401 O O . VAL A 1 184 ? -11.878 -4.234 16.625 1.00 97.12 184 VAL A O 1
ATOM 1404 N N . THR A 1 185 ? -10.246 -2.798 16.041 1.00 97.19 185 THR A N 1
ATOM 1405 C CA . THR A 1 185 ? -10.014 -2.250 17.380 1.00 97.19 185 THR A CA 1
ATOM 1406 C C . THR A 1 185 ? -10.245 -0.747 17.382 1.00 97.19 185 THR A C 1
ATOM 1408 O O . THR A 1 185 ? -9.770 -0.017 16.516 1.00 97.19 185 THR A O 1
ATOM 1411 N N . LEU A 1 186 ? -10.998 -0.275 18.372 1.00 96.81 186 LEU A N 1
ATOM 1412 C CA . LEU A 1 186 ? -11.274 1.140 18.587 1.00 96.81 186 LEU A CA 1
ATOM 1413 C C . LEU A 1 186 ? -11.100 1.435 20.074 1.00 96.81 186 LEU A C 1
ATOM 1415 O O . LEU A 1 186 ? -11.607 0.692 20.917 1.00 96.81 186 LEU A O 1
ATOM 1419 N N . ALA A 1 187 ? -10.372 2.503 20.399 1.00 95.12 187 ALA A N 1
ATOM 1420 C CA . ALA A 1 187 ? -10.091 2.866 21.782 1.00 95.12 187 ALA A CA 1
ATOM 1421 C C . ALA A 1 187 ? -11.391 3.012 22.593 1.00 95.12 187 ALA A C 1
ATOM 1423 O O . ALA A 1 187 ? -12.346 3.647 22.150 1.00 95.12 187 ALA A O 1
ATOM 1424 N N . GLY A 1 188 ? -11.425 2.404 23.781 1.00 96.38 188 GLY A N 1
ATOM 1425 C CA . GLY A 1 188 ? -12.604 2.408 24.653 1.00 96.38 188 GLY A CA 1
ATOM 1426 C C . GLY A 1 188 ? -13.658 1.338 24.338 1.00 96.38 188 GLY A C 1
ATOM 1427 O O . GLY A 1 188 ? -14.649 1.254 25.059 1.00 96.38 188 GLY A O 1
ATOM 1428 N N . PHE A 1 189 ? -13.448 0.490 23.326 1.00 97.06 189 PHE A N 1
ATOM 1429 C CA . PHE A 1 189 ? -14.353 -0.609 22.984 1.00 97.06 189 PHE A CA 1
ATOM 1430 C C . PHE A 1 189 ? -13.624 -1.960 22.965 1.00 97.06 189 PHE A C 1
ATOM 1432 O O . PHE A 1 189 ? -12.439 -2.017 22.631 1.00 97.06 189 PHE A O 1
ATOM 1439 N N . PRO A 1 190 ? -14.313 -3.073 23.285 1.00 97.38 190 PRO A N 1
ATOM 1440 C CA . PRO A 1 190 ? -13.756 -4.400 23.055 1.00 97.38 190 PRO A CA 1
ATOM 1441 C C . PRO A 1 190 ? -13.534 -4.640 21.546 1.00 97.38 190 PRO A C 1
ATOM 1443 O O . PRO A 1 190 ? -14.338 -4.150 20.740 1.00 97.38 190 PRO A O 1
ATOM 1446 N N . PRO A 1 191 ? -12.495 -5.406 21.152 1.00 96.56 191 PRO A N 1
ATOM 1447 C CA . PRO A 1 191 ? -12.261 -5.768 19.755 1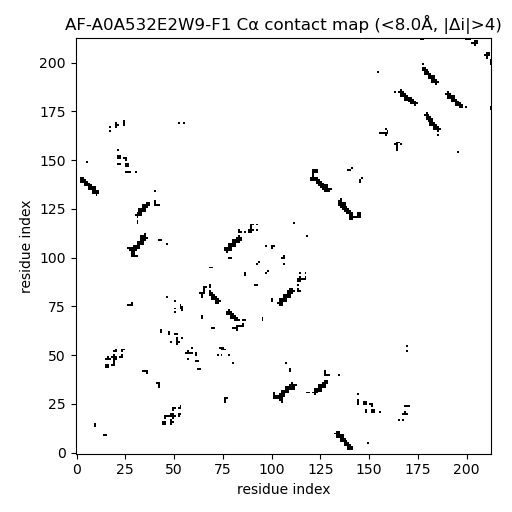.00 96.56 191 PRO A CA 1
ATOM 1448 C C . PRO A 1 191 ? -13.477 -6.451 19.123 1.00 96.56 191 PRO A C 1
ATOM 1450 O O . PRO A 1 191 ? -14.207 -7.189 19.790 1.00 96.56 191 PRO A O 1
ATOM 1453 N N . ARG A 1 192 ? -13.686 -6.232 17.822 1.00 96.94 192 ARG A N 1
ATOM 1454 C CA . ARG A 1 192 ? -14.768 -6.863 17.051 1.00 96.94 192 ARG A CA 1
ATOM 1455 C C . ARG A 1 192 ? -14.219 -7.596 15.840 1.00 96.94 192 ARG A C 1
ATOM 1457 O O . ARG A 1 192 ? -13.137 -7.285 15.356 1.00 96.94 192 ARG A O 1
ATOM 1464 N N . VAL A 1 193 ? -15.004 -8.538 15.330 1.00 95.56 193 VAL A N 1
ATOM 1465 C CA . VAL A 1 193 ? -14.723 -9.210 14.061 1.00 95.56 193 VAL A CA 1
ATOM 1466 C C . VAL A 1 193 ? -15.487 -8.497 12.952 1.00 95.56 193 VAL A C 1
ATOM 1468 O O . VAL A 1 193 ? -16.716 -8.414 12.990 1.00 95.56 193 VAL A O 1
ATOM 1471 N N . LEU A 1 194 ? -14.761 -8.004 11.955 1.00 95.94 194 LEU A N 1
ATOM 1472 C CA . LEU A 1 194 ? -15.319 -7.568 10.685 1.00 95.94 194 LEU A CA 1
ATOM 1473 C C . LEU A 1 194 ? -15.271 -8.743 9.708 1.00 95.94 194 LEU A C 1
ATOM 1475 O O . LEU A 1 194 ? -14.210 -9.293 9.431 1.00 95.94 194 LEU A O 1
ATOM 1479 N N . MET A 1 195 ? -16.431 -9.127 9.184 1.00 94.62 195 MET A N 1
ATOM 1480 C CA . MET A 1 195 ? -16.565 -10.232 8.240 1.00 94.62 195 MET A CA 1
ATOM 1481 C C . MET A 1 195 ? -16.864 -9.692 6.843 1.00 94.62 195 MET A C 1
ATOM 1483 O O . MET A 1 195 ? -17.885 -9.042 6.613 1.00 94.62 195 MET A O 1
ATOM 1487 N N . ASN A 1 196 ? -16.010 -10.032 5.885 1.00 92.81 196 ASN A N 1
ATOM 1488 C CA . ASN A 1 196 ? -16.275 -9.852 4.470 1.00 92.81 196 ASN A CA 1
ATOM 1489 C C . ASN A 1 196 ? -16.845 -11.155 3.900 1.00 92.81 196 ASN A C 1
ATOM 1491 O O . ASN A 1 196 ? -16.120 -12.118 3.660 1.00 92.81 196 ASN A O 1
ATOM 1495 N N . SER A 1 197 ? -18.160 -11.177 3.684 1.00 90.81 197 SER A N 1
ATOM 1496 C CA . SER A 1 197 ? -18.872 -12.327 3.124 1.00 90.81 197 SER A CA 1
ATOM 1497 C C . SER A 1 197 ? -19.284 -12.043 1.675 1.00 90.81 197 SER A C 1
ATOM 1499 O O . SER A 1 197 ? -20.366 -11.486 1.462 1.00 90.81 197 SER A O 1
ATOM 1501 N N . PRO A 1 198 ? -18.456 -12.383 0.667 1.00 84.06 198 PRO A N 1
ATOM 1502 C CA . PRO A 1 198 ? -18.841 -12.217 -0.730 1.00 84.06 198 PRO A CA 1
ATOM 1503 C C . PRO A 1 198 ? -20.065 -13.081 -1.060 1.00 84.06 198 PRO A C 1
ATOM 1505 O O . PRO A 1 198 ? -20.331 -14.095 -0.408 1.00 84.06 198 PRO A O 1
ATOM 1508 N N . ARG A 1 199 ? -20.836 -12.679 -2.078 1.00 81.31 199 ARG A N 1
ATOM 1509 C CA . ARG A 1 199 ? -21.927 -13.524 -2.582 1.00 81.31 199 ARG A CA 1
ATOM 1510 C C . ARG A 1 199 ? -21.322 -14.814 -3.131 1.00 81.31 199 ARG A C 1
ATOM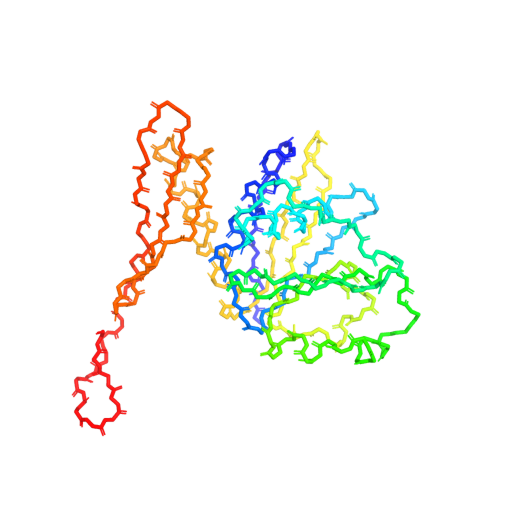 1512 O O . ARG A 1 199 ? -20.427 -14.759 -3.969 1.00 81.31 199 ARG A O 1
ATOM 1519 N N . LEU A 1 200 ? -21.831 -15.954 -2.676 1.00 72.88 200 LEU A N 1
ATOM 1520 C CA . LEU A 1 200 ? -21.441 -17.250 -3.219 1.00 72.88 200 LEU A CA 1
ATOM 1521 C C . LEU A 1 200 ? -21.908 -17.337 -4.674 1.00 72.88 200 LEU A C 1
ATOM 1523 O O . LEU A 1 200 ? -23.102 -17.216 -4.954 1.00 72.88 200 LEU A O 1
ATOM 1527 N N . VAL A 1 201 ? -20.974 -17.554 -5.597 1.00 65.38 201 VAL A N 1
ATOM 1528 C CA . VAL A 1 201 ? -21.309 -17.950 -6.966 1.00 65.38 201 VAL A CA 1
ATOM 1529 C C . VAL A 1 201 ? -21.509 -19.460 -6.936 1.00 65.38 201 VAL A C 1
ATOM 1531 O O . VAL A 1 201 ? -20.552 -20.229 -6.965 1.00 65.38 201 VAL A O 1
ATOM 1534 N N . LEU A 1 202 ? -22.762 -19.891 -6.795 1.00 58.56 202 LEU A N 1
ATOM 1535 C CA . LEU A 1 202 ? -23.111 -21.308 -6.818 1.00 58.56 202 LEU A CA 1
ATOM 1536 C C . LEU A 1 202 ? -22.986 -21.823 -8.259 1.00 58.56 202 LEU A C 1
ATOM 1538 O O . LEU A 1 202 ? -23.860 -21.585 -9.089 1.00 58.56 202 LEU A O 1
ATOM 1542 N N . GLY A 1 203 ? -21.882 -22.506 -8.562 1.00 60.50 203 GLY A N 1
ATOM 1543 C CA . GLY A 1 203 ? -21.794 -23.371 -9.739 1.00 60.50 203 GLY A CA 1
ATOM 1544 C C . GLY A 1 203 ? -22.619 -24.652 -9.543 1.00 60.50 203 GLY A C 1
ATOM 1545 O O . GLY A 1 203 ? -22.955 -24.991 -8.404 1.00 60.50 203 GLY A O 1
ATOM 1546 N N . PRO A 1 204 ? -22.963 -25.385 -10.619 1.00 54.19 204 PRO A N 1
ATOM 1547 C CA . PRO A 1 204 ? -23.601 -26.690 -10.479 1.00 54.19 204 PRO A CA 1
ATOM 1548 C C . PRO A 1 204 ? -22.699 -27.618 -9.644 1.00 54.19 204 PRO A C 1
ATOM 1550 O O . PRO A 1 204 ? -21.481 -27.582 -9.819 1.00 54.19 204 PRO A O 1
ATOM 1553 N N . PRO A 1 205 ? -23.252 -28.436 -8.733 1.00 56.41 205 PRO A N 1
ATOM 1554 C CA . PRO A 1 205 ? -22.448 -29.322 -7.897 1.00 56.41 205 PRO A CA 1
ATOM 1555 C C . PRO A 1 205 ? -21.717 -30.349 -8.773 1.00 56.41 205 PRO A C 1
ATOM 1557 O O . PRO A 1 205 ? -22.363 -31.141 -9.458 1.00 56.41 205 PRO A O 1
ATOM 1560 N N . VAL A 1 206 ? -20.377 -30.357 -8.754 1.00 60.94 206 VAL A N 1
ATOM 1561 C CA . VAL A 1 206 ? -19.564 -31.363 -9.470 1.00 60.94 206 VAL A CA 1
ATOM 1562 C C . VAL A 1 206 ? -18.677 -32.108 -8.477 1.00 60.94 206 VAL A C 1
ATOM 1564 O O . VAL A 1 206 ? -17.872 -31.511 -7.760 1.00 60.94 206 VAL A O 1
ATOM 1567 N N . ARG A 1 207 ? -18.812 -33.436 -8.452 1.00 42.81 207 ARG A N 1
ATOM 1568 C CA . ARG A 1 207 ? -17.958 -34.342 -7.679 1.00 42.81 207 ARG A CA 1
ATOM 1569 C C . ARG A 1 207 ? -16.829 -34.848 -8.583 1.00 42.81 207 ARG A C 1
ATOM 1571 O O . ARG A 1 207 ? -17.103 -35.302 -9.686 1.00 42.81 207 ARG A O 1
ATOM 1578 N N . ASP A 1 208 ? -15.592 -34.723 -8.096 1.00 50.22 208 ASP A N 1
ATOM 1579 C CA . ASP A 1 208 ? -14.320 -35.040 -8.775 1.00 50.22 208 ASP A CA 1
ATOM 1580 C C . ASP A 1 208 ? -13.974 -34.154 -9.992 1.00 50.22 208 ASP A C 1
ATOM 1582 O O . ASP A 1 208 ? -13.533 -34.635 -11.032 1.00 50.22 208 ASP A O 1
ATOM 1586 N N . GLY A 1 209 ? -14.140 -32.827 -9.830 1.00 55.53 209 GLY A N 1
ATOM 1587 C CA . GLY A 1 209 ? -13.886 -31.829 -10.877 1.00 55.53 209 GLY A CA 1
ATOM 1588 C C . GLY A 1 209 ? -13.517 -30.383 -10.478 1.00 55.53 209 GLY A C 1
ATOM 1589 O O . GLY A 1 209 ? -13.143 -29.629 -11.362 1.00 55.53 209 GLY A O 1
ATOM 1590 N N . LYS A 1 210 ? -13.491 -29.882 -9.235 1.00 42.25 210 LYS A N 1
ATOM 1591 C CA . LYS A 1 210 ? -14.530 -29.811 -8.188 1.00 42.25 210 LYS A CA 1
ATOM 1592 C C . LYS A 1 210 ? -15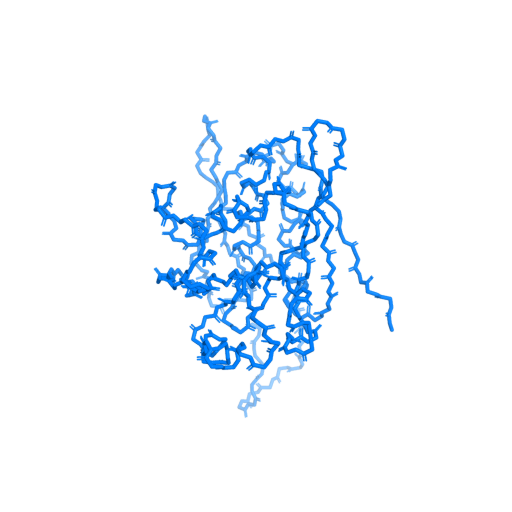.066 -28.356 -8.135 1.00 42.25 210 LYS A C 1
ATOM 1594 O O . LYS A 1 210 ? -14.246 -27.442 -8.151 1.00 42.25 210 LYS A O 1
ATOM 1599 N N . PRO A 1 211 ? -16.368 -28.124 -7.902 1.00 48.56 211 PRO A N 1
ATOM 1600 C CA . PRO A 1 211 ? -16.818 -27.033 -7.051 1.00 48.56 211 PRO A CA 1
ATOM 1601 C C . PRO A 1 211 ? -17.671 -27.572 -5.898 1.00 48.56 211 PRO A C 1
ATOM 1603 O O . PRO A 1 211 ? -18.689 -28.237 -6.095 1.00 48.56 211 PRO A O 1
ATOM 1606 N N . TYR A 1 212 ? -17.245 -27.224 -4.691 1.00 54.84 212 TYR A N 1
ATOM 1607 C CA . TYR A 1 212 ? -18.099 -27.039 -3.526 1.00 54.84 212 TYR A CA 1
ATOM 1608 C C . TYR A 1 212 ? -17.718 -25.671 -2.955 1.00 54.84 212 TYR A C 1
ATOM 1610 O O . TYR A 1 212 ? -16.531 -25.347 -2.920 1.00 54.84 212 TYR A O 1
ATOM 1618 N N . ALA A 1 213 ? -18.735 -24.866 -2.645 1.00 52.94 213 ALA A N 1
ATOM 1619 C CA . ALA A 1 213 ? -18.605 -23.514 -2.105 1.00 52.94 213 ALA A CA 1
ATOM 1620 C C . ALA A 1 213 ? -17.736 -23.447 -0.841 1.00 52.94 213 ALA A C 1
ATOM 1622 O O . ALA A 1 213 ? -17.742 -24.446 -0.084 1.00 52.94 213 ALA A O 1
#

Nearest PDB structures (foldseek):
  5np9-assembly1_A  TM=8.943E-01  e=4.508E-14  Bacillus subtilis
  6n9a-assembly1_E-2  TM=8.443E-01  e=8.888E-15  Thermotoga maritima
  6s84-assembly1_E  TM=8.238E-01  e=6.467E-14  Thermotoga maritima MSB8
  5mvr-assembly1_A  TM=9.029E-01  e=2.691E-12  Bacillus subtilis
  1fl9-assembly3_C  TM=8.647E-01  e=2.247E-12  Haemophilus influenzae

Sequence (213 aa):
MAVLVLERFLADEAATARLGEDLAMSLRIGDVLALKGDLGAGKSTLARALIRALADDASLDVPSPTFTLVQSYDTRVPVHHFDLYRLGTASELDELGFDEALTQGAALVEWPERAEAYLPKTSVLVELLQQGDGRLARLSGEGAAFERAARSLAMRDFLGQAGWGEAQRRYFIGDASARSYEIVTLAGFPPRVLMNSPRLVLGPPVRDGKPYA

pLDDT: mean 92.38, std 11.65, range [42.25, 98.69]

Radius of gyration: 17.85 Å; Cα contacts (8 Å, |Δi|>4): 414; chains: 1; bounding box: 43×57×46 Å

Foldseek 3Di:
DDWDKDKDWFLDLLSLLQLLLLLLQLFAQLAEAEEAEDVVLCLQSSVLSNLCQQQVHPPDDRDQCCPVQWDWDDGVFIEIEGECPPPPALVCCVVVVVVVRSNRGYYYYYPCVRNVVPDDQQYWYWYWADDPSTTMTMITGDDSSSVSSVVSVVLLVVCVVVVQNSWRWHFDDDDPDPKGWIWTDDPPDDIDIDIDDDDDPDDPQDDPVHDDD

Mean predicted aligned error: 5.4 Å

Secondary structure (DSSP, 8-state):
-PPEEEEEEE-SHHHHHHHHHHHHTT--TT-EEEEE-STTSSHHHHHHHHHHHHHT-TT------TTTSEEEE-SSS-EEEEEGGG-SSTTHHHHTTHHHHHHHSEEEEESGGGSGGGS-TTPEEEEEEEETTEEEEEEEE-HHHHHHHHHHHHHHHHHHHTT-TT-EEEEE---SSS-EEEEEE-TTS--EEEEE-PPP--PPP-SSS----

Solvent-accessible surface area (backbone atoms only — not comparable to full-atom values): 11753 Å² total; per-residue (Å²): 129,86,72,54,75,47,79,44,82,22,71,48,68,67,45,36,34,50,51,12,30,34,44,40,76,33,65,45,67,56,37,40,41,30,32,38,58,61,93,87,50,44,56,59,56,31,52,34,27,18,51,23,49,40,54,73,32,92,80,63,88,60,76,76,27,58,86,67,36,52,47,76,45,93,32,84,56,27,36,34,39,33,23,34,82,68,59,88,51,48,74,54,47,62,79,71,40,49,68,60,42,29,75,70,6,20,34,38,30,33,42,40,82,55,32,51,92,76,52,63,83,51,29,26,36,37,37,34,41,87,45,88,90,26,30,35,40,39,36,35,35,39,60,72,54,29,53,33,35,53,50,33,51,51,51,46,51,52,30,37,77,71,76,42,54,84,37,49,70,40,90,36,91,57,68,98,53,88,42,46,36,26,42,35,41,42,94,98,52,83,71,43,79,47,75,47,72,69,84,80,82,83,68,78,84,38,87,94,79,69,51,78,127